Protein AF-A0A0D3KI96-F1 (afdb_monomer_lite)

Radius of gyration: 29.74 Å; chains: 1; bounding box: 90×66×102 Å

Foldseek 3Di:
DDDPPPPDDDPPPPPPPVAFAEEEEEEQEQPPPCDVVNDRLPKADQQDPPNHWHQDPPPRAIDRCPRSHVVLVLLQQCLQQDPPFGGDPSYQKYWYQMLWKIKIARPVLLSVVCVVVVHRDSDCSSPVSQQSCQVVVNHDVSNRIHMDTHDNPPSLVVVLVVVVVVPNPGYYHYFYFQVTQDPVNVVSQQVSQCDPPNRHRDDDDDDDDPDGGNVRNVVSSVLVVCSVVVNNVVVVVLVSLDDPVLVVVLVVLVVVLVQLVCVLVQHHPVRDRDPDDDDRDPRVVVNVVSVVVNVVSVVVSVVSSVVVVVVVVVVPPDPDDDDDDDDDDDDDDDDDDDDDDDDDDDDDDDDDDDDDDDDDD

Organism: Emiliania huxleyi (strain CCMP1516) (NCBI:txid280463)

Structure (mmCIF, N/CA/C/O backbone):
data_AF-A0A0D3KI96-F1
#
_entry.id   AF-A0A0D3KI96-F1
#
loop_
_atom_site.group_PDB
_atom_site.id
_atom_site.type_symbol
_atom_site.label_atom_id
_atom_site.label_alt_id
_atom_site.label_comp_id
_atom_site.label_asym_id
_atom_site.label_entity_id
_atom_site.label_seq_id
_atom_site.pdbx_PDB_ins_code
_atom_site.Cartn_x
_atom_site.Cartn_y
_atom_site.Cartn_z
_atom_site.occupancy
_atom_site.B_iso_or_equiv
_atom_site.auth_seq_id
_atom_site.auth_comp_id
_atom_site.auth_asym_id
_atom_site.auth_atom_id
_atom_site.pdbx_PDB_model_num
ATOM 1 N N . MET A 1 1 ? -41.965 -31.304 -17.902 1.00 49.19 1 MET A N 1
ATOM 2 C CA . MET A 1 1 ? -40.667 -30.811 -18.421 1.00 49.19 1 MET A CA 1
ATOM 3 C C . MET A 1 1 ? -39.622 -30.839 -17.304 1.00 49.19 1 MET A C 1
ATOM 5 O O . MET A 1 1 ? -39.703 -30.034 -16.387 1.00 49.19 1 MET A O 1
ATOM 9 N N . LYS A 1 2 ? -38.685 -31.799 -17.319 1.00 44.97 2 LYS A N 1
ATOM 10 C CA . LYS A 1 2 ? -37.623 -31.924 -16.301 1.00 44.97 2 LYS A CA 1
ATOM 11 C C . LYS A 1 2 ? -36.438 -31.030 -16.692 1.00 44.97 2 LYS A C 1
ATOM 13 O O . LYS A 1 2 ? -35.735 -31.328 -17.655 1.00 44.97 2 LYS A O 1
ATOM 18 N N . ARG A 1 3 ? -36.230 -29.921 -15.974 1.00 51.31 3 ARG A N 1
ATOM 19 C CA . ARG A 1 3 ? -35.055 -29.048 -16.140 1.00 51.31 3 ARG A CA 1
ATOM 20 C C . ARG A 1 3 ? -33.809 -29.813 -15.680 1.00 51.31 3 ARG A C 1
ATOM 22 O O . ARG A 1 3 ? -33.624 -30.053 -14.492 1.00 51.31 3 ARG A O 1
ATOM 29 N N . LYS A 1 4 ? -32.981 -30.222 -16.642 1.00 60.50 4 LYS A N 1
ATOM 30 C CA . LYS A 1 4 ? -31.677 -30.862 -16.431 1.00 60.50 4 LYS A CA 1
ATOM 31 C C . LYS A 1 4 ? -30.790 -29.878 -15.655 1.00 60.50 4 LYS A C 1
ATOM 33 O O . LYS A 1 4 ? -30.384 -28.858 -16.211 1.00 60.50 4 LYS A O 1
ATOM 38 N N . GLN A 1 5 ? -30.539 -30.144 -14.371 1.00 53.78 5 GLN A N 1
ATOM 39 C CA . GLN A 1 5 ? -29.567 -29.389 -13.580 1.00 53.78 5 GLN A CA 1
ATOM 40 C C . GLN A 1 5 ? -28.196 -29.556 -14.246 1.00 53.78 5 GLN A C 1
ATOM 42 O O . GLN A 1 5 ? -27.636 -30.651 -14.280 1.00 53.78 5 GLN A O 1
ATOM 47 N N . ARG A 1 6 ? -27.684 -28.481 -14.856 1.00 54.00 6 ARG A N 1
ATOM 48 C CA . ARG A 1 6 ? -26.301 -28.427 -15.332 1.00 54.00 6 ARG A CA 1
ATOM 49 C C . ARG A 1 6 ? -25.413 -28.484 -14.095 1.00 54.00 6 ARG A C 1
ATOM 51 O O . ARG A 1 6 ? -25.365 -27.515 -13.345 1.00 54.00 6 ARG A O 1
ATOM 58 N N . GLY A 1 7 ? -24.756 -29.622 -13.880 1.00 48.38 7 GLY A N 1
ATOM 59 C CA . GLY A 1 7 ? -23.762 -29.780 -12.827 1.00 48.38 7 GLY A CA 1
ATOM 60 C C . GLY A 1 7 ? -22.678 -28.720 -12.989 1.00 48.38 7 GLY A C 1
ATOM 61 O O . GLY A 1 7 ? -21.905 -28.754 -13.948 1.00 48.38 7 GLY A O 1
ATOM 62 N N . SER A 1 8 ? -22.654 -27.752 -12.074 1.00 47.47 8 SER A N 1
ATOM 63 C CA . SER A 1 8 ? -21.546 -26.820 -11.933 1.00 47.47 8 SER A CA 1
ATOM 64 C C . SER A 1 8 ? -20.310 -27.644 -11.597 1.00 47.47 8 SER A C 1
ATOM 66 O O . SER A 1 8 ? -20.238 -28.239 -10.520 1.00 47.47 8 SER A O 1
ATOM 68 N N . ARG A 1 9 ? -19.353 -27.724 -12.528 1.00 41.12 9 ARG A N 1
ATOM 69 C CA . ARG A 1 9 ? -18.023 -28.251 -12.213 1.00 41.12 9 ARG A CA 1
ATOM 70 C C . ARG A 1 9 ? -17.509 -27.475 -10.994 1.00 41.12 9 ARG A C 1
ATOM 72 O O . ARG A 1 9 ? -17.492 -26.244 -11.071 1.00 41.12 9 ARG A O 1
ATOM 79 N N . PRO A 1 10 ? -17.126 -28.144 -9.893 1.00 42.34 10 PRO A N 1
ATOM 80 C CA . PRO A 1 10 ? -16.511 -27.450 -8.776 1.00 42.34 10 PRO A CA 1
ATOM 81 C C . PRO A 1 10 ? -15.271 -26.715 -9.303 1.00 42.34 10 PRO A C 1
ATOM 83 O O . PRO A 1 10 ? -14.551 -27.275 -10.143 1.00 42.34 10 PRO A O 1
ATOM 86 N N . PRO A 1 11 ? -15.044 -25.454 -8.893 1.00 49.91 11 PRO A N 1
ATOM 87 C CA . PRO A 1 11 ? -13.859 -24.719 -9.303 1.00 49.91 11 PRO A CA 1
ATOM 88 C C . PRO A 1 11 ? -12.637 -25.567 -8.953 1.00 49.91 11 PRO A C 1
ATOM 90 O O . PRO A 1 11 ? -12.517 -26.057 -7.830 1.00 49.91 11 PRO A O 1
ATOM 93 N N . 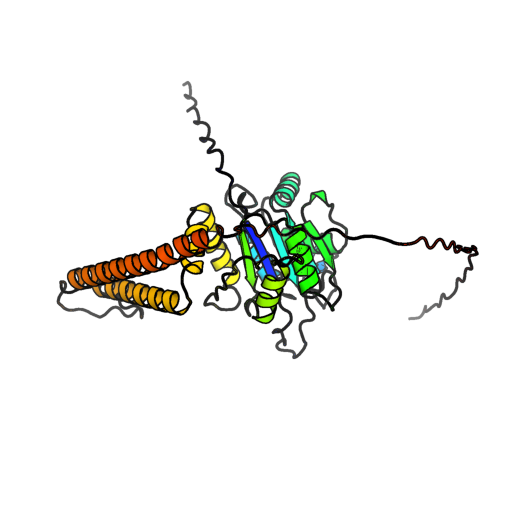ARG A 1 12 ? -11.766 -25.803 -9.941 1.00 42.38 12 ARG A N 1
ATOM 94 C CA . ARG A 1 12 ? -10.496 -26.498 -9.720 1.00 42.38 12 ARG A CA 1
ATOM 95 C C . ARG A 1 12 ? -9.767 -25.755 -8.605 1.00 42.38 12 ARG A C 1
ATOM 97 O O . ARG A 1 12 ? -9.380 -24.604 -8.791 1.00 42.38 12 ARG A O 1
ATOM 104 N N . SER A 1 13 ? -9.615 -26.401 -7.452 1.00 38.88 13 SER A N 1
ATOM 105 C CA . SER A 1 13 ? -8.810 -25.882 -6.358 1.00 38.88 13 SER A CA 1
ATOM 106 C C . SER A 1 13 ? -7.350 -25.949 -6.795 1.00 38.88 13 SER A C 1
ATOM 108 O O . SER A 1 13 ? -6.676 -26.961 -6.591 1.00 38.88 13 SER A O 1
ATOM 110 N N . ASN A 1 14 ? -6.860 -24.894 -7.441 1.00 41.62 14 ASN A N 1
ATOM 111 C CA . ASN A 1 14 ? -5.428 -24.653 -7.497 1.00 41.62 14 ASN A CA 1
ATOM 112 C C . ASN A 1 14 ? -4.993 -24.482 -6.043 1.00 41.62 14 ASN A C 1
ATOM 114 O O . ASN A 1 14 ? -5.255 -23.441 -5.445 1.00 41.62 14 ASN A O 1
ATOM 118 N N . LYS A 1 15 ? -4.407 -25.530 -5.448 1.00 40.19 15 LYS A N 1
ATOM 119 C CA . LYS A 1 15 ? -3.647 -25.375 -4.208 1.00 40.19 15 LYS A CA 1
ATOM 120 C C . LYS A 1 15 ? -2.613 -24.289 -4.512 1.00 40.19 15 LYS A C 1
ATOM 122 O O . LYS A 1 15 ? -1.808 -24.511 -5.418 1.00 40.19 15 LYS A O 1
ATOM 127 N N . PRO A 1 16 ? -2.673 -23.118 -3.860 1.00 45.03 16 PRO A N 1
ATOM 128 C CA . PRO A 1 16 ? -1.686 -22.087 -4.107 1.00 45.03 16 PRO A CA 1
ATOM 129 C C . PRO A 1 16 ? -0.326 -22.679 -3.735 1.00 45.03 16 PRO A C 1
ATOM 131 O O . PRO A 1 16 ? -0.124 -23.101 -2.596 1.00 45.03 16 PRO A O 1
ATOM 134 N N . SER 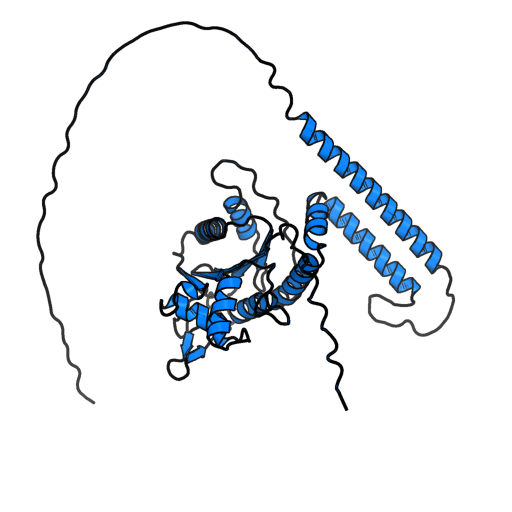A 1 17 ? 0.584 -22.768 -4.710 1.00 53.81 17 SER A N 1
ATOM 135 C CA . SER A 1 17 ? 2.018 -22.854 -4.425 1.00 53.81 17 SER A CA 1
ATOM 136 C C . SER A 1 17 ? 2.312 -21.763 -3.406 1.00 53.81 17 SER A C 1
ATOM 138 O O . SER A 1 17 ? 1.894 -20.642 -3.683 1.00 53.81 17 SER A O 1
ATOM 140 N N . SER A 1 18 ? 2.912 -22.098 -2.256 1.00 59.41 18 SER A N 1
ATOM 141 C CA . SER A 1 18 ? 3.255 -21.196 -1.136 1.00 59.41 18 SER A CA 1
ATOM 142 C C . SER A 1 18 ? 3.255 -19.724 -1.555 1.00 59.41 18 SER A C 1
ATOM 144 O O . SER A 1 18 ? 4.243 -19.223 -2.093 1.00 59.41 18 SER A O 1
ATOM 146 N N . ALA A 1 19 ? 2.088 -19.082 -1.464 1.00 76.38 19 ALA A N 1
ATOM 147 C CA . ALA A 1 19 ? 1.873 -17.830 -2.167 1.00 76.38 19 ALA A CA 1
ATOM 148 C C . ALA A 1 19 ? 2.587 -16.742 -1.379 1.00 76.38 19 ALA A C 1
ATOM 150 O O . ALA A 1 19 ? 2.186 -16.462 -0.255 1.00 76.38 19 ALA A O 1
ATOM 151 N N . THR A 1 20 ? 3.628 -16.158 -1.973 1.00 83.81 20 THR A N 1
ATOM 152 C CA . THR A 1 20 ? 4.308 -14.961 -1.471 1.00 83.81 20 THR A CA 1
ATOM 153 C C . THR A 1 20 ? 3.268 -13.961 -0.971 1.00 83.81 20 THR A C 1
ATOM 155 O O . THR A 1 20 ? 2.433 -13.479 -1.753 1.00 83.81 20 THR A O 1
ATOM 158 N N . LEU A 1 21 ? 3.307 -13.667 0.328 1.00 90.50 21 LEU A N 1
ATOM 159 C CA . LEU A 1 21 ? 2.389 -12.733 0.957 1.00 90.50 21 LEU A CA 1
ATOM 160 C C . LEU A 1 21 ? 2.918 -11.307 0.831 1.00 90.50 21 LEU A C 1
ATOM 162 O O . LEU A 1 21 ? 4.085 -11.004 1.075 1.00 90.50 21 LEU A O 1
ATOM 166 N N . VAL A 1 22 ? 2.022 -10.404 0.451 1.00 91.06 22 VAL A N 1
ATOM 167 C CA . VAL A 1 22 ? 2.323 -8.982 0.340 1.00 91.06 22 VAL A CA 1
ATOM 168 C C . VAL A 1 22 ? 1.918 -8.280 1.626 1.00 91.06 22 VAL A C 1
ATOM 170 O O . VAL A 1 22 ? 0.775 -8.384 2.078 1.00 91.06 22 VAL A O 1
ATOM 173 N N . HIS A 1 23 ? 2.846 -7.510 2.180 1.00 92.06 23 HIS A N 1
ATOM 174 C CA . HIS A 1 23 ? 2.597 -6.565 3.258 1.00 92.06 23 HIS A CA 1
ATOM 175 C C . HIS A 1 23 ? 2.665 -5.157 2.672 1.00 92.06 23 HIS A C 1
ATOM 177 O O . HIS A 1 23 ? 3.648 -4.785 2.032 1.00 92.06 23 HIS A O 1
ATOM 183 N N . VAL A 1 24 ? 1.617 -4.364 2.873 1.00 92.56 24 VAL A N 1
ATOM 184 C CA . VAL A 1 24 ? 1.559 -2.981 2.392 1.00 92.56 24 VAL A CA 1
ATOM 185 C C . VAL A 1 24 ? 1.806 -2.041 3.560 1.00 92.56 24 VAL A C 1
ATOM 187 O O . VAL A 1 24 ? 1.100 -2.078 4.564 1.00 92.56 24 VAL A O 1
ATOM 190 N N . LEU A 1 25 ? 2.797 -1.173 3.416 1.00 91.44 25 LEU A N 1
ATOM 191 C CA . LEU A 1 25 ? 3.122 -0.120 4.363 1.00 91.44 25 LEU A CA 1
ATOM 192 C C . LEU A 1 25 ? 2.821 1.233 3.719 1.00 91.44 25 LEU A C 1
ATOM 194 O O . LEU A 1 25 ? 3.537 1.665 2.823 1.00 91.44 25 LEU A O 1
ATOM 198 N N . TYR A 1 26 ? 1.791 1.922 4.194 1.00 91.12 26 TYR A N 1
ATOM 199 C CA . TYR A 1 26 ? 1.515 3.306 3.840 1.00 91.12 26 TYR A CA 1
ATOM 200 C C . TYR A 1 26 ? 2.222 4.242 4.828 1.00 91.12 26 TYR A C 1
ATOM 202 O O . TYR A 1 26 ? 1.958 4.201 6.032 1.00 91.12 26 TYR A O 1
ATOM 210 N N . LEU A 1 27 ? 3.106 5.102 4.327 1.00 87.44 27 LEU A N 1
ATOM 211 C CA . LEU A 1 27 ? 3.859 6.056 5.136 1.00 87.44 27 LEU A CA 1
ATOM 212 C C . LEU A 1 27 ? 3.312 7.477 4.955 1.00 87.44 27 LEU A C 1
ATOM 214 O O . LEU A 1 27 ? 3.439 8.077 3.887 1.00 87.44 27 LEU A O 1
ATOM 218 N N . GLU A 1 28 ? 2.780 8.038 6.038 1.00 84.44 28 GLU A N 1
ATOM 219 C CA . GLU A 1 28 ? 2.401 9.446 6.118 1.00 84.44 28 GLU A CA 1
ATOM 220 C C . GLU A 1 28 ? 3.549 10.236 6.752 1.00 84.44 28 GLU A C 1
ATOM 222 O O . GLU A 1 28 ? 3.791 10.159 7.957 1.00 84.44 28 GLU A O 1
ATOM 227 N N . THR A 1 29 ? 4.281 11.009 5.953 1.00 75.81 29 THR A N 1
ATOM 228 C CA . THR A 1 29 ? 5.365 11.851 6.469 1.00 75.81 29 THR A CA 1
ATOM 229 C C . THR A 1 29 ? 4.850 13.248 6.790 1.00 75.81 29 THR A C 1
ATOM 231 O O . THR A 1 29 ? 4.398 13.961 5.900 1.00 75.81 29 THR A O 1
ATOM 234 N N . ALA A 1 30 ? 4.973 13.684 8.047 1.00 63.53 30 ALA A N 1
ATOM 235 C CA . ALA A 1 30 ? 4.560 15.033 8.464 1.00 63.53 30 ALA A CA 1
ATOM 236 C C . ALA A 1 30 ? 5.437 16.165 7.896 1.00 63.53 30 ALA A C 1
ATOM 238 O O . ALA A 1 30 ? 5.141 17.339 8.095 1.00 63.53 30 ALA A O 1
ATOM 239 N N . GLU A 1 31 ? 6.543 15.829 7.234 1.00 56.47 31 GLU A N 1
ATOM 240 C CA . GLU A 1 31 ? 7.642 16.764 6.992 1.00 56.47 31 GLU A CA 1
ATOM 241 C C . GLU A 1 31 ? 7.358 17.800 5.897 1.00 56.47 31 GLU A C 1
ATOM 243 O O . GLU A 1 31 ? 7.978 18.859 5.922 1.00 56.47 31 GLU A O 1
ATOM 248 N N . ASP A 1 32 ? 6.362 17.568 5.038 1.00 49.53 32 ASP A N 1
ATOM 249 C CA . ASP A 1 32 ? 6.079 18.450 3.894 1.00 49.53 32 ASP A CA 1
ATOM 250 C C . ASP A 1 32 ? 4.748 19.199 3.969 1.00 49.53 32 ASP A C 1
ATOM 252 O O . ASP A 1 32 ? 4.438 20.016 3.105 1.00 49.53 32 ASP A O 1
ATOM 256 N N . GLN A 1 33 ? 3.956 18.997 5.019 1.00 50.81 33 GLN A N 1
ATOM 257 C CA . GLN A 1 33 ? 2.703 19.730 5.172 1.00 50.81 3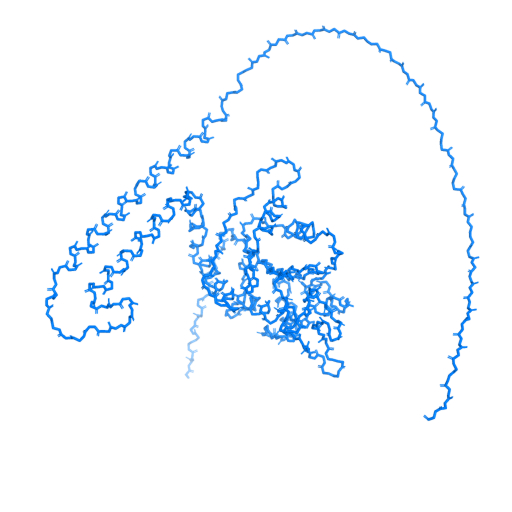3 GLN A CA 1
ATOM 258 C C . GLN A 1 33 ? 2.937 20.994 6.004 1.00 50.81 33 GLN A C 1
ATOM 260 O O . GLN A 1 33 ? 2.464 21.112 7.136 1.00 50.81 33 GLN A O 1
ATOM 265 N N . ARG A 1 34 ? 3.655 21.974 5.435 1.00 49.31 34 ARG A N 1
ATOM 266 C CA . ARG A 1 34 ? 3.271 23.366 5.706 1.00 49.31 34 ARG A CA 1
ATOM 267 C C . ARG A 1 34 ? 1.931 23.523 5.000 1.00 49.31 34 ARG A C 1
ATOM 269 O O . ARG A 1 34 ? 1.897 23.546 3.773 1.00 49.31 34 ARG A O 1
ATOM 276 N N . GLY A 1 35 ? 0.831 23.515 5.749 1.00 48.16 35 GLY A N 1
ATOM 277 C CA . GLY A 1 35 ? -0.466 23.831 5.155 1.00 48.16 35 GLY A CA 1
ATOM 278 C C . GLY A 1 35 ? -0.402 25.190 4.448 1.00 48.16 35 GLY A C 1
ATOM 279 O O . GLY A 1 35 ? 0.483 25.998 4.743 1.00 48.16 35 GLY A O 1
ATOM 280 N N . SER A 1 36 ? -1.363 25.472 3.567 1.00 45.09 36 SER A N 1
ATOM 281 C CA . SER A 1 36 ? -1.609 26.829 3.039 1.00 45.09 36 SER A CA 1
ATOM 282 C C . SER A 1 36 ? -1.631 27.897 4.142 1.00 45.09 36 SER A C 1
ATOM 284 O O . SER A 1 36 ? -1.307 29.053 3.900 1.00 45.09 36 SER A O 1
ATOM 286 N N . ASP A 1 37 ? -1.940 27.472 5.368 1.00 51.12 37 ASP A N 1
ATOM 287 C CA . ASP A 1 37 ? -2.103 28.302 6.556 1.00 51.12 37 ASP A CA 1
ATOM 288 C C . ASP A 1 37 ? -0.799 28.438 7.375 1.00 51.12 37 ASP A C 1
ATOM 290 O O . ASP A 1 37 ? -0.811 28.937 8.498 1.00 51.12 37 ASP A O 1
ATOM 294 N N . GLY A 1 38 ? 0.337 27.927 6.880 1.00 47.72 38 GLY A N 1
ATOM 295 C CA . GLY A 1 38 ? 1.642 27.987 7.557 1.00 47.72 38 GLY A CA 1
ATOM 296 C C . GLY A 1 38 ? 1.788 27.087 8.796 1.00 47.72 38 GLY A C 1
ATOM 297 O O . GLY A 1 38 ? 2.887 26.952 9.337 1.00 47.72 38 GLY A O 1
ATOM 298 N N . LEU A 1 39 ? 0.714 26.424 9.231 1.00 45.09 39 LEU A N 1
ATOM 299 C CA . LEU A 1 39 ? 0.728 25.458 10.327 1.00 45.09 39 LEU A CA 1
ATOM 300 C C . LEU A 1 39 ? 1.362 24.138 9.868 1.00 45.09 39 LEU A C 1
ATOM 302 O O . LEU A 1 39 ? 0.953 23.543 8.869 1.00 45.09 39 LEU A O 1
ATOM 306 N N . ARG A 1 40 ? 2.373 23.674 10.614 1.00 50.78 40 ARG A N 1
ATOM 307 C CA . ARG A 1 40 ? 2.942 22.329 10.453 1.00 50.78 40 ARG A CA 1
ATOM 308 C C . ARG A 1 40 ? 1.846 21.311 10.752 1.00 50.78 40 ARG A C 1
ATOM 310 O O . ARG A 1 40 ? 1.308 21.331 11.856 1.00 50.78 40 ARG A O 1
ATOM 317 N N . SER A 1 41 ? 1.535 20.427 9.808 1.00 48.47 41 SER A N 1
ATOM 318 C CA . SER A 1 41 ? 0.600 19.325 10.045 1.00 48.47 41 SER A CA 1
ATOM 319 C C . SER A 1 41 ? 1.202 18.393 11.100 1.00 48.47 41 SER A C 1
ATOM 321 O O . SER A 1 41 ? 2.259 17.804 10.861 1.00 48.47 41 SER A O 1
ATOM 323 N N . PRO A 1 42 ? 0.608 18.280 12.297 1.00 52.47 42 PRO A N 1
ATOM 324 C CA . PRO A 1 42 ? 1.288 17.689 13.446 1.00 52.47 42 PRO A CA 1
ATOM 325 C C . PRO A 1 42 ? 1.358 16.147 13.422 1.00 52.47 42 PRO A C 1
ATOM 327 O O . PRO A 1 42 ? 1.657 15.535 14.442 1.00 52.47 42 PRO A O 1
ATOM 330 N N . GLY A 1 43 ? 1.164 15.503 12.265 1.00 57.22 43 GLY A N 1
ATOM 331 C CA . GLY A 1 43 ? 0.978 14.056 12.134 1.00 57.22 43 GLY A CA 1
ATOM 332 C C . GLY A 1 43 ? -0.482 13.651 12.353 1.00 57.22 43 GLY A C 1
ATOM 333 O O . GLY A 1 43 ? -1.341 14.495 12.600 1.00 57.22 43 GLY A O 1
ATOM 334 N N . VAL A 1 44 ? -0.788 12.357 12.239 1.00 59.78 44 VAL A N 1
ATOM 335 C CA . VAL A 1 44 ? -2.164 11.865 12.402 1.00 59.78 44 VAL A CA 1
ATOM 336 C C . VAL A 1 44 ? -2.542 11.904 13.886 1.00 59.78 44 VAL A C 1
ATOM 338 O O . VAL A 1 44 ? -2.028 11.124 14.683 1.00 59.78 44 VAL A O 1
ATOM 341 N N . HIS A 1 45 ? -3.443 12.813 14.256 1.00 70.69 45 HIS A N 1
ATOM 342 C CA . HIS A 1 45 ? -4.093 12.831 15.566 1.00 70.69 45 HIS A CA 1
ATOM 343 C C . HIS A 1 45 ? -5.451 12.144 15.473 1.00 70.69 45 HIS A C 1
ATOM 345 O O . HIS A 1 45 ? -6.422 12.732 14.998 1.00 70.69 45 HIS A O 1
ATOM 351 N N . LEU A 1 46 ? -5.521 10.888 15.898 1.00 73.50 46 LEU A N 1
ATOM 352 C CA . LEU A 1 46 ? -6.773 10.140 15.891 1.00 73.50 46 LEU A CA 1
ATOM 353 C C . LEU A 1 46 ? -7.665 10.619 17.044 1.00 73.50 46 LEU A C 1
ATOM 355 O O . LEU A 1 46 ? -7.212 10.700 18.182 1.00 73.50 46 LEU A O 1
ATOM 359 N N . ASN A 1 47 ? -8.932 10.913 16.744 1.00 71.94 47 ASN A N 1
ATOM 360 C CA . ASN A 1 47 ? -9.969 11.328 17.700 1.00 71.94 47 ASN A CA 1
ATOM 361 C C . ASN A 1 47 ? -9.765 12.692 18.387 1.00 71.94 47 ASN A C 1
ATOM 363 O O . ASN A 1 47 ? -10.493 13.023 19.323 1.00 71.94 47 ASN A O 1
ATOM 367 N N . GLU A 1 48 ? -8.855 13.537 17.898 1.00 74.88 48 GLU A N 1
ATOM 368 C CA . GLU A 1 48 ? -8.726 14.921 18.369 1.00 74.88 48 GLU A CA 1
ATOM 369 C C . GLU A 1 48 ? -9.445 15.885 17.415 1.00 74.88 48 GLU A C 1
ATOM 371 O O . GLU A 1 48 ? -8.913 16.270 16.367 1.00 74.88 48 GLU A O 1
ATOM 376 N N . ARG A 1 49 ? -10.664 16.309 17.782 1.00 67.75 49 ARG A N 1
ATOM 377 C CA . ARG A 1 49 ? -11.448 17.264 16.977 1.00 67.75 49 ARG A CA 1
ATOM 378 C C . ARG A 1 49 ? -10.645 18.530 16.665 1.00 67.75 49 ARG A C 1
ATOM 380 O O . ARG A 1 49 ? -10.022 19.118 17.547 1.00 67.75 49 ARG A O 1
ATOM 387 N N . GLY A 1 50 ? -10.680 18.951 15.400 1.00 71.19 50 GLY A N 1
ATOM 388 C CA . GLY A 1 50 ? -9.957 20.125 14.902 1.00 71.19 50 GLY A CA 1
ATOM 389 C C . GLY A 1 50 ? -8.458 19.908 14.657 1.00 71.19 50 GLY A C 1
ATOM 390 O O . GLY A 1 50 ? -7.819 20.768 14.053 1.00 71.19 50 GLY A O 1
ATOM 391 N N . ARG A 1 51 ? -7.890 18.766 15.074 1.00 74.94 51 ARG A N 1
ATOM 392 C CA . ARG A 1 51 ? -6.472 18.410 14.863 1.00 74.94 51 ARG A CA 1
ATOM 393 C C . ARG A 1 51 ? -6.288 17.200 13.957 1.00 74.94 51 ARG A C 1
ATOM 395 O O . ARG A 1 51 ? -5.232 17.062 13.346 1.00 74.94 51 ARG A O 1
ATOM 402 N N . GLY A 1 52 ? -7.314 16.370 13.818 1.00 81.94 52 GLY A N 1
ATOM 403 C CA . GLY A 1 52 ? -7.298 15.220 12.934 1.00 81.94 52 GLY A CA 1
ATOM 404 C C . GLY A 1 52 ? -8.677 14.586 12.769 1.00 81.94 52 GLY A C 1
ATOM 405 O O . GLY A 1 52 ? -9.681 15.164 13.195 1.00 81.94 52 GLY A O 1
ATOM 406 N N . PRO A 1 53 ? -8.727 13.416 12.122 1.00 85.75 53 PRO A N 1
ATOM 407 C CA . PRO A 1 53 ? -9.967 12.708 11.868 1.00 85.75 53 PRO A CA 1
ATOM 408 C C . PRO A 1 53 ? -10.602 12.244 13.177 1.00 85.75 53 PRO A C 1
ATOM 410 O O . PRO A 1 53 ? -9.919 11.802 14.106 1.00 85.75 53 PRO A O 1
ATOM 413 N N . ALA A 1 54 ? -11.925 12.339 13.247 1.00 89.75 54 ALA A N 1
ATOM 414 C CA . ALA A 1 54 ? -12.686 12.008 14.445 1.00 89.75 54 ALA A CA 1
ATOM 415 C C . ALA A 1 54 ? -14.025 11.360 14.095 1.00 89.75 54 ALA A C 1
ATOM 417 O O . ALA A 1 54 ? -14.575 11.561 13.012 1.00 89.75 54 ALA A O 1
ATOM 418 N N . LEU A 1 55 ? -14.575 10.602 15.041 1.00 90.31 55 LEU A N 1
ATOM 419 C CA . LEU A 1 55 ? -15.933 10.087 14.929 1.00 90.31 55 LEU A CA 1
ATOM 420 C C . LEU A 1 55 ? -16.945 11.180 15.302 1.00 90.31 55 LEU A C 1
ATOM 422 O O . LEU A 1 55 ? -16.832 11.861 16.328 1.00 90.31 55 LEU A O 1
ATOM 426 N N . CYS A 1 56 ? -17.968 11.341 14.470 1.00 89.38 56 CYS A N 1
ATOM 427 C CA . CYS A 1 56 ? -19.122 12.168 14.773 1.00 89.38 56 CYS A CA 1
ATOM 428 C C . CYS A 1 56 ? -19.895 11.541 15.936 1.00 89.38 56 CYS A C 1
ATOM 430 O O . CYS A 1 56 ? -20.348 10.404 15.845 1.00 89.38 56 CYS A O 1
ATOM 432 N N . ALA A 1 57 ? -20.102 12.302 17.012 1.00 87.44 57 ALA A N 1
ATOM 433 C CA . ALA A 1 57 ? -20.810 11.805 18.193 1.00 87.44 57 ALA A CA 1
ATOM 434 C C . ALA A 1 57 ? -22.299 11.510 17.927 1.00 87.44 57 ALA A C 1
ATOM 436 O O . ALA A 1 57 ? -22.890 10.706 18.636 1.00 87.44 57 ALA A O 1
ATOM 437 N N . ALA A 1 58 ? -22.902 12.153 16.921 1.00 91.44 58 ALA A N 1
ATOM 438 C CA . ALA A 1 58 ? -24.321 11.991 16.609 1.00 91.44 58 ALA A CA 1
ATOM 439 C C . ALA A 1 58 ? -24.592 10.785 15.698 1.00 91.44 58 ALA A C 1
ATOM 441 O O . ALA A 1 58 ? -25.479 9.988 15.980 1.00 91.44 58 ALA A O 1
ATOM 442 N N . CYS A 1 59 ? -23.838 10.648 14.602 1.00 91.19 59 CYS A N 1
ATOM 443 C CA . CYS A 1 59 ? -24.094 9.616 13.590 1.00 91.19 59 CYS A CA 1
ATOM 444 C C . CYS A 1 59 ? -23.031 8.510 13.531 1.00 91.19 59 CYS A C 1
ATOM 446 O O . CYS A 1 59 ? -23.189 7.559 12.770 1.00 91.19 59 CYS A O 1
ATOM 448 N N . GLY A 1 60 ? -21.926 8.633 14.274 1.00 88.06 60 GLY A N 1
ATOM 449 C CA . GLY A 1 60 ? -20.801 7.692 14.221 1.00 88.06 60 GLY A CA 1
ATOM 450 C C . GLY A 1 60 ? -19.997 7.723 12.914 1.00 88.06 60 GLY A C 1
ATOM 451 O O . GLY A 1 60 ? -19.114 6.885 12.735 1.00 88.06 60 GLY A O 1
ATOM 452 N N . GLY A 1 61 ? -20.303 8.653 12.001 1.00 91.38 61 GLY A N 1
ATOM 453 C CA . GLY A 1 61 ? -19.563 8.870 10.757 1.00 91.38 61 GLY A CA 1
ATOM 454 C C . GLY A 1 61 ? -18.175 9.466 10.994 1.00 91.38 61 GLY A C 1
ATOM 455 O O . GLY A 1 61 ? -17.883 9.962 12.078 1.00 91.38 61 GLY A O 1
ATOM 456 N N . VAL A 1 62 ? -17.319 9.426 9.977 1.00 91.62 62 VAL A N 1
ATOM 457 C CA . VAL A 1 62 ? -15.973 10.011 10.039 1.00 91.62 62 VAL A CA 1
ATOM 458 C C . VAL A 1 62 ? -16.059 11.483 9.636 1.00 91.62 62 VAL A C 1
ATOM 460 O O . VAL A 1 62 ? -16.678 11.823 8.632 1.00 91.62 62 VAL A O 1
ATOM 463 N N . ALA A 1 63 ? -15.470 12.356 10.445 1.00 89.12 63 ALA A N 1
ATOM 464 C CA . ALA A 1 63 ? -15.297 13.774 10.162 1.00 89.12 63 ALA A CA 1
ATOM 465 C C . ALA A 1 63 ? -13.808 14.079 9.948 1.00 89.12 63 ALA A C 1
ATOM 467 O O . ALA A 1 63 ? -12.951 13.438 10.561 1.00 89.12 63 ALA A O 1
ATOM 468 N N . ASP A 1 64 ? -13.510 15.069 9.101 1.00 85.25 64 ASP A N 1
ATOM 469 C CA . ASP A 1 64 ? -12.153 15.570 8.837 1.00 85.25 64 ASP A CA 1
ATOM 470 C C . ASP A 1 64 ? -11.143 14.510 8.343 1.00 85.25 64 ASP A C 1
ATOM 472 O O . ASP A 1 64 ? -9.947 14.607 8.616 1.00 85.25 64 ASP A O 1
ATOM 476 N N . ALA A 1 65 ? -11.593 13.516 7.566 1.00 80.50 65 ALA A N 1
ATOM 477 C CA . ALA A 1 65 ? -10.746 12.438 7.030 1.00 80.50 65 ALA A CA 1
ATOM 478 C C . ALA A 1 65 ? -9.565 12.905 6.160 1.00 80.50 65 ALA A C 1
ATOM 480 O O . ALA A 1 65 ? -8.560 12.204 6.039 1.00 80.50 65 ALA A O 1
ATOM 481 N N . TRP A 1 66 ? -9.661 14.098 5.572 1.00 71.62 66 TRP A N 1
ATOM 482 C CA . TRP A 1 66 ? -8.586 14.698 4.780 1.00 71.62 66 TRP A CA 1
ATOM 483 C C . TRP A 1 66 ? -7.377 15.115 5.640 1.00 71.62 66 TRP A C 1
ATOM 485 O O . TRP A 1 66 ? -6.254 15.206 5.134 1.00 71.62 66 TRP A O 1
ATOM 495 N N . ARG A 1 67 ? -7.565 15.360 6.948 1.00 66.69 67 ARG A N 1
ATOM 496 C CA . ARG A 1 67 ? -6.470 15.728 7.857 1.00 66.69 67 ARG A CA 1
ATOM 497 C C . ARG A 1 67 ? -5.589 14.513 8.129 1.00 66.69 67 ARG A C 1
ATOM 499 O O . ARG A 1 67 ? -6.074 13.440 8.476 1.00 66.69 67 ARG A O 1
ATOM 506 N N . GLY A 1 68 ? -4.278 14.682 7.953 1.00 63.91 68 GLY A N 1
ATOM 507 C CA . GLY A 1 68 ? -3.333 13.560 7.986 1.00 63.91 68 GLY A CA 1
ATOM 508 C C . GLY A 1 68 ? -3.504 12.579 6.819 1.00 63.91 68 GLY A C 1
ATOM 509 O O . GLY A 1 68 ? -3.031 11.451 6.914 1.00 63.91 68 GLY A O 1
ATOM 510 N N . ARG A 1 69 ? -4.206 13.002 5.753 1.00 76.50 69 ARG A N 1
ATOM 511 C CA . ARG A 1 69 ? -4.382 12.272 4.490 1.00 76.50 69 ARG A CA 1
ATOM 512 C C . ARG A 1 69 ? -4.915 10.847 4.661 1.00 76.50 69 ARG A C 1
ATOM 514 O O . ARG A 1 69 ? -4.513 9.928 3.941 1.00 76.50 69 ARG A O 1
ATOM 521 N N . LEU A 1 70 ? -5.828 10.641 5.615 1.00 84.88 70 LEU A N 1
ATOM 522 C CA . LEU A 1 70 ? -6.437 9.323 5.801 1.00 84.88 70 LEU A CA 1
ATOM 523 C C . LEU A 1 70 ? -7.365 8.937 4.642 1.00 84.88 70 LEU A C 1
ATOM 525 O O . LEU A 1 70 ? -7.600 7.751 4.434 1.00 84.88 70 LEU A O 1
ATOM 529 N N . ASP A 1 71 ? -7.818 9.904 3.846 1.00 86.50 71 ASP A N 1
ATOM 530 C CA . ASP A 1 71 ? -8.469 9.690 2.550 1.00 86.50 71 ASP A CA 1
ATOM 531 C C . ASP A 1 71 ? -7.558 8.941 1.556 1.00 86.50 71 ASP A C 1
ATOM 533 O O . ASP A 1 71 ? -7.970 7.962 0.922 1.00 86.50 71 ASP A O 1
ATOM 537 N N . ASN A 1 72 ? -6.285 9.337 1.467 1.00 86.50 72 ASN A N 1
ATOM 538 C CA . ASN A 1 72 ? -5.291 8.642 0.650 1.00 86.50 72 ASN A CA 1
ATOM 539 C C . ASN A 1 72 ? -5.007 7.241 1.204 1.00 86.50 72 ASN A C 1
ATOM 541 O O . ASN A 1 72 ? -4.959 6.280 0.435 1.00 86.50 72 ASN A O 1
ATOM 545 N N . MET A 1 73 ? -4.858 7.115 2.528 1.00 90.44 73 MET A N 1
ATOM 546 C CA . MET A 1 73 ? -4.667 5.819 3.188 1.00 90.44 73 MET A CA 1
ATOM 547 C C . MET A 1 73 ? -5.839 4.873 2.908 1.00 90.44 73 MET A C 1
ATOM 549 O O . MET A 1 73 ? -5.625 3.735 2.491 1.00 90.44 73 MET A O 1
ATOM 553 N N . GLN A 1 74 ? -7.077 5.352 3.059 1.00 93.19 74 GLN A N 1
ATOM 554 C CA . GLN A 1 74 ? -8.281 4.589 2.743 1.00 93.19 74 GLN A CA 1
ATOM 555 C C . GLN A 1 74 ? -8.271 4.151 1.278 1.00 93.19 74 GLN A C 1
ATOM 557 O O . GLN A 1 74 ? -8.574 2.997 0.974 1.00 93.19 74 GLN A O 1
ATOM 562 N N . THR A 1 75 ? -7.927 5.060 0.366 1.00 92.06 75 THR A N 1
ATOM 563 C CA . THR A 1 75 ? -7.862 4.750 -1.063 1.00 92.06 75 THR A CA 1
ATOM 564 C C . THR A 1 75 ? -6.817 3.667 -1.338 1.00 92.06 75 THR A C 1
ATOM 566 O O . THR A 1 75 ? -7.120 2.715 -2.051 1.00 92.06 75 THR A O 1
ATOM 569 N N . ALA A 1 76 ? -5.635 3.740 -0.718 1.00 92.50 76 ALA A N 1
ATOM 570 C CA . ALA A 1 76 ? -4.599 2.714 -0.825 1.00 92.50 76 ALA A CA 1
ATOM 571 C C . ALA A 1 76 ? -5.057 1.357 -0.257 1.00 92.50 76 ALA A C 1
ATOM 573 O O . ALA A 1 76 ? -4.920 0.332 -0.925 1.00 92.50 76 ALA A O 1
ATOM 574 N N . LEU A 1 77 ? -5.684 1.334 0.924 1.00 94.94 77 LEU A N 1
ATOM 575 C CA . LEU A 1 77 ? -6.234 0.106 1.506 1.00 94.94 77 LEU A CA 1
ATOM 576 C C . LEU A 1 77 ? -7.315 -0.506 0.605 1.00 94.94 77 LEU A C 1
ATOM 578 O O . LEU A 1 77 ? -7.357 -1.721 0.428 1.00 94.94 77 LEU A O 1
ATOM 582 N N . ARG A 1 78 ? -8.143 0.318 -0.049 1.00 94.62 78 ARG A N 1
ATOM 583 C CA . ARG A 1 78 ? -9.132 -0.160 -1.029 1.00 94.62 78 ARG A CA 1
ATOM 584 C C . ARG A 1 78 ? -8.505 -0.811 -2.261 1.00 94.62 78 ARG A C 1
ATOM 586 O O . ARG A 1 78 ? -9.162 -1.640 -2.879 1.00 94.62 78 ARG A O 1
ATOM 593 N N . MET A 1 79 ? -7.260 -0.496 -2.622 1.00 94.94 79 MET A N 1
ATOM 594 C CA . MET A 1 79 ? -6.567 -1.207 -3.711 1.00 94.94 79 MET A CA 1
ATOM 595 C C . MET A 1 79 ? -6.215 -2.649 -3.322 1.00 94.94 79 MET A C 1
ATOM 597 O O . MET A 1 79 ? -6.066 -3.511 -4.191 1.00 94.94 79 MET A O 1
ATOM 601 N N . CYS A 1 80 ? -6.166 -2.929 -2.016 1.00 95.56 80 CYS A N 1
ATOM 602 C CA . CYS A 1 80 ? -6.032 -4.274 -1.469 1.00 95.56 80 CYS A CA 1
ATOM 603 C C . CYS A 1 80 ? -7.361 -5.053 -1.483 1.00 95.56 80 CYS A C 1
ATOM 605 O O . CYS A 1 80 ? -7.368 -6.225 -1.115 1.00 95.56 80 CYS A O 1
ATOM 607 N N . CYS A 1 81 ? -8.482 -4.447 -1.897 1.00 94.88 81 CYS A N 1
ATOM 608 C CA . CYS A 1 81 ? -9.741 -5.157 -2.129 1.00 94.88 81 CYS A CA 1
ATOM 609 C C . CYS A 1 81 ? -9.690 -5.986 -3.421 1.00 94.88 81 CYS A C 1
ATOM 611 O O . CYS A 1 81 ? -8.977 -5.642 -4.365 1.00 94.88 81 CYS A O 1
ATOM 613 N N . SER A 1 82 ? -10.470 -7.064 -3.469 1.00 92.12 82 SER A N 1
ATOM 614 C CA . SER A 1 82 ? -10.663 -7.898 -4.660 1.00 92.12 82 SER A CA 1
ATOM 615 C C . SER A 1 82 ? -12.139 -7.914 -5.068 1.00 92.12 82 SER A C 1
ATOM 617 O O . SER A 1 82 ? -13.010 -7.455 -4.333 1.00 92.12 82 SER A O 1
ATOM 619 N N . GLU A 1 83 ? -12.445 -8.392 -6.271 1.00 86.00 83 GLU A N 1
ATOM 620 C CA . GLU A 1 83 ? -13.831 -8.661 -6.651 1.00 86.00 83 GLU A CA 1
ATOM 621 C C . GLU A 1 83 ? -14.274 -10.003 -6.049 1.00 86.00 83 GLU A C 1
ATOM 623 O O . GLU A 1 83 ? -13.541 -10.988 -6.096 1.00 86.00 83 GLU A O 1
ATOM 628 N N . GLY A 1 84 ? -15.468 -10.056 -5.454 1.00 82.25 84 GLY A N 1
ATOM 629 C CA . GLY A 1 84 ? -16.024 -11.282 -4.864 1.00 82.25 84 GLY A CA 1
ATOM 630 C C . GLY A 1 84 ? -15.529 -11.625 -3.451 1.00 82.25 84 GLY A C 1
ATOM 631 O O . GLY A 1 84 ? -16.221 -12.355 -2.743 1.00 82.25 84 GLY A O 1
ATOM 632 N N . ALA A 1 85 ? -14.416 -11.049 -2.997 1.00 83.81 85 ALA A N 1
ATOM 633 C CA . ALA A 1 85 ? -13.982 -11.061 -1.600 1.00 83.81 85 ALA A CA 1
ATOM 634 C C . ALA A 1 85 ? -13.697 -9.631 -1.121 1.00 83.81 85 ALA A C 1
ATOM 636 O O . ALA A 1 85 ? -13.513 -8.723 -1.922 1.00 83.81 85 ALA A O 1
ATOM 637 N N . LEU A 1 86 ? -13.698 -9.390 0.193 1.00 92.81 86 LEU A N 1
ATOM 638 C CA . LEU A 1 86 ? -13.494 -8.026 0.687 1.00 92.81 86 LEU A CA 1
ATOM 639 C C . LEU A 1 86 ? -12.046 -7.552 0.497 1.00 92.81 86 LEU A C 1
ATOM 641 O O . LEU A 1 86 ? -11.819 -6.393 0.159 1.00 92.81 86 LEU A O 1
ATOM 645 N N . PHE A 1 87 ? -11.085 -8.462 0.668 1.00 96.06 87 PHE A N 1
ATOM 646 C CA . PHE A 1 87 ? -9.654 -8.218 0.505 1.00 96.06 87 PHE A CA 1
ATOM 647 C C . PHE A 1 87 ? -9.006 -9.299 -0.367 1.00 96.06 87 PHE A C 1
ATOM 649 O O . PHE A 1 87 ? -9.522 -10.412 -0.491 1.00 96.06 87 PHE A O 1
ATOM 656 N N . ARG A 1 88 ? -7.895 -8.959 -1.024 1.00 94.12 88 ARG A N 1
ATOM 657 C CA . ARG A 1 88 ? -7.077 -9.887 -1.814 1.00 94.12 88 ARG A CA 1
ATOM 658 C C . ARG A 1 88 ? -6.402 -10.889 -0.870 1.00 94.12 88 ARG A C 1
ATOM 660 O O . ARG A 1 88 ? -5.727 -10.453 0.059 1.00 94.12 88 ARG A O 1
ATOM 667 N N . PRO A 1 89 ? -6.508 -12.207 -1.110 1.00 92.50 89 PRO A N 1
ATOM 668 C CA . PRO A 1 89 ? -5.906 -13.212 -0.231 1.00 92.50 89 PRO A CA 1
ATOM 669 C C . PRO A 1 89 ? -4.371 -13.187 -0.249 1.00 92.50 89 PRO A C 1
ATOM 671 O O . PRO A 1 89 ? -3.744 -13.663 0.688 1.00 92.50 89 PRO A O 1
ATOM 674 N N . SER A 1 90 ? -3.761 -12.620 -1.295 1.00 91.94 90 SER A N 1
ATOM 675 C CA . SER A 1 90 ? -2.309 -12.445 -1.399 1.00 91.94 90 SER A CA 1
ATOM 676 C C . SER A 1 90 ? -1.774 -11.259 -0.594 1.00 91.94 90 SER A C 1
ATOM 678 O O . SER A 1 90 ? -0.562 -11.080 -0.533 1.00 91.94 90 SER A O 1
ATOM 680 N N . VAL A 1 91 ? -2.644 -10.419 -0.023 1.00 93.94 91 VAL A N 1
ATOM 681 C CA . VAL A 1 91 ? -2.240 -9.282 0.808 1.00 93.94 91 VAL A CA 1
ATOM 682 C C . VAL A 1 91 ? -2.552 -9.624 2.256 1.00 93.94 91 VAL A C 1
ATOM 684 O O . VAL A 1 91 ? -3.709 -9.616 2.671 1.00 93.94 91 VAL A O 1
ATOM 687 N N . ALA A 1 92 ? -1.515 -9.937 3.027 1.00 93.06 92 ALA A N 1
ATOM 688 C CA . ALA A 1 92 ? -1.678 -10.345 4.416 1.00 93.06 92 ALA A CA 1
ATOM 689 C C . ALA A 1 92 ? -2.068 -9.154 5.295 1.00 93.06 92 ALA A C 1
ATOM 691 O O . ALA A 1 92 ? -2.999 -9.226 6.103 1.00 93.06 92 ALA A O 1
ATOM 692 N N . GLN A 1 93 ? -1.346 -8.046 5.133 1.00 93.56 93 GLN A N 1
ATOM 693 C CA . GLN A 1 93 ? -1.429 -6.913 6.041 1.00 93.56 93 GLN A CA 1
ATOM 694 C C . GLN A 1 93 ? -1.349 -5.579 5.311 1.00 93.56 93 GLN A C 1
ATOM 696 O O . GLN A 1 93 ? -0.632 -5.424 4.321 1.00 93.56 93 GLN A O 1
ATOM 701 N N . PHE A 1 94 ? -2.040 -4.597 5.877 1.00 94.56 94 PHE A N 1
ATOM 702 C CA . PHE A 1 94 ? -1.893 -3.189 5.543 1.00 94.56 94 PHE A CA 1
ATOM 703 C C . PHE A 1 94 ? -1.563 -2.415 6.819 1.00 94.56 94 PHE A C 1
ATOM 705 O O . PHE A 1 94 ? -2.268 -2.538 7.820 1.00 94.56 94 PHE A O 1
ATOM 712 N N . ALA A 1 95 ? -0.516 -1.599 6.802 1.00 92.56 95 ALA A N 1
ATOM 713 C CA . ALA A 1 95 ? -0.136 -0.759 7.927 1.00 92.56 95 ALA A CA 1
ATOM 714 C C . ALA A 1 95 ? -0.015 0.699 7.490 1.00 92.56 95 ALA A C 1
ATOM 716 O O . ALA A 1 95 ? 0.706 1.008 6.549 1.00 92.56 95 ALA A O 1
ATOM 717 N N . LEU A 1 96 ? -0.678 1.601 8.208 1.00 91.50 96 LEU A N 1
ATOM 718 C CA . LEU A 1 96 ? -0.400 3.030 8.172 1.00 91.50 96 LEU A CA 1
ATOM 719 C C . LEU A 1 96 ? 0.632 3.344 9.249 1.00 91.50 96 LEU A C 1
ATOM 721 O O . LEU A 1 96 ? 0.413 3.044 10.424 1.00 91.50 96 LEU A O 1
ATOM 725 N N . VAL A 1 97 ? 1.709 4.017 8.863 1.00 87.50 97 VAL A N 1
ATOM 726 C CA . VAL A 1 97 ? 2.684 4.581 9.793 1.00 87.50 97 VAL A CA 1
ATOM 727 C C . VAL A 1 97 ? 2.715 6.089 9.616 1.00 87.50 97 VAL A C 1
ATOM 729 O O . VAL A 1 97 ? 2.952 6.605 8.527 1.00 87.50 97 VAL A O 1
ATOM 732 N N . SER A 1 98 ? 2.473 6.792 10.715 1.00 84.69 98 SER A N 1
ATOM 733 C CA . SER A 1 98 ? 2.612 8.241 10.832 1.00 84.69 98 SER A CA 1
ATOM 734 C C . SER A 1 98 ? 3.596 8.566 11.961 1.00 84.69 98 SER A C 1
ATOM 736 O O . SER A 1 98 ? 3.956 7.676 12.729 1.00 84.69 98 SER A O 1
ATOM 738 N N . PRO A 1 99 ? 4.004 9.830 12.158 1.00 78.81 99 PRO A N 1
ATOM 739 C CA . PRO A 1 99 ? 4.911 10.181 13.250 1.00 78.81 99 PRO A CA 1
ATOM 740 C C . PRO A 1 99 ? 4.332 9.987 14.655 1.00 78.81 99 PRO A C 1
ATOM 742 O O . PRO A 1 99 ? 5.093 10.013 15.616 1.00 78.81 99 PRO A O 1
ATOM 745 N N . ARG A 1 100 ? 3.007 9.841 14.783 1.00 80.88 100 ARG A N 1
ATOM 746 C CA . ARG A 1 100 ? 2.303 9.767 16.075 1.00 80.88 100 ARG A CA 1
ATOM 747 C C . ARG A 1 100 ? 1.596 8.446 16.327 1.00 80.88 100 ARG A C 1
ATOM 749 O O . ARG A 1 100 ? 1.152 8.207 17.443 1.00 80.88 100 ARG A O 1
ATOM 756 N N . ALA A 1 101 ? 1.416 7.630 15.300 1.00 86.56 101 ALA A N 1
ATOM 757 C CA . ALA A 1 101 ? 0.594 6.439 15.401 1.00 86.56 101 ALA A CA 1
ATOM 758 C C . ALA A 1 101 ? 0.940 5.434 14.310 1.00 86.56 101 ALA A C 1
ATOM 760 O O . ALA A 1 101 ? 1.262 5.812 13.177 1.00 86.56 101 ALA A O 1
ATOM 761 N N . VAL A 1 102 ? 0.778 4.161 14.659 1.00 89.12 102 VAL A N 1
ATOM 762 C CA . VAL A 1 102 ? 0.692 3.045 13.723 1.00 89.12 102 VAL A CA 1
ATOM 763 C C . VAL A 1 102 ? -0.710 2.470 13.792 1.00 89.12 102 VAL A C 1
ATOM 765 O O . VAL A 1 102 ? -1.223 2.211 14.880 1.00 89.12 102 VAL A O 1
ATOM 768 N N . ILE A 1 103 ? -1.311 2.243 12.630 1.00 92.44 103 ILE A N 1
ATOM 769 C CA . ILE A 1 103 ? -2.577 1.525 12.495 1.00 92.44 103 ILE A CA 1
ATOM 770 C C . ILE A 1 103 ? -2.302 0.310 11.622 1.00 92.44 103 ILE A C 1
ATOM 772 O O . ILE A 1 103 ? -1.772 0.462 10.523 1.00 92.44 103 ILE A O 1
ATOM 776 N N . ARG A 1 104 ? -2.638 -0.889 12.095 1.00 94.25 104 ARG A N 1
ATOM 777 C CA . ARG A 1 104 ? -2.427 -2.134 11.345 1.00 94.25 104 ARG A CA 1
ATOM 778 C C . ARG A 1 104 ? -3.752 -2.825 11.094 1.00 94.25 104 ARG A C 1
ATOM 780 O O . ARG A 1 104 ? -4.586 -2.882 11.991 1.00 94.25 104 ARG A O 1
ATOM 787 N N . TYR A 1 105 ? -3.885 -3.385 9.901 1.00 96.25 105 TYR A N 1
ATOM 788 C CA . TYR A 1 105 ? -4.998 -4.206 9.461 1.00 96.25 105 TYR A CA 1
ATOM 789 C C . TYR A 1 105 ? -4.455 -5.577 9.053 1.00 96.25 105 TYR A C 1
ATOM 791 O O . TYR A 1 105 ? -3.712 -5.685 8.077 1.00 96.25 105 TYR A O 1
ATOM 799 N N . SER A 1 106 ? -4.843 -6.618 9.782 1.00 95.25 106 SER A N 1
ATOM 800 C CA . SER A 1 106 ? -4.805 -8.002 9.314 1.00 95.25 106 SER A CA 1
ATOM 801 C C . SER A 1 106 ? -5.982 -8.183 8.361 1.00 95.25 106 SER A C 1
ATOM 803 O O . SER A 1 106 ? -7.135 -8.217 8.790 1.00 95.25 106 SER A O 1
ATOM 805 N N . LEU A 1 107 ? -5.726 -8.195 7.049 1.00 95.94 107 LEU A N 1
ATOM 806 C CA . LEU A 1 107 ? -6.807 -8.071 6.063 1.00 95.94 107 LEU A CA 1
ATOM 807 C C . LEU A 1 107 ? -7.729 -9.293 6.054 1.00 95.94 107 LEU A C 1
ATOM 809 O O . LEU A 1 107 ? -8.933 -9.145 5.852 1.00 95.94 107 LEU A O 1
ATOM 813 N N . ALA A 1 108 ? -7.194 -10.484 6.326 1.00 94.94 108 ALA A N 1
ATOM 814 C CA . ALA A 1 108 ? -7.999 -11.694 6.457 1.00 94.94 108 ALA A CA 1
ATOM 815 C C . ALA A 1 108 ? -8.960 -11.609 7.657 1.00 94.94 108 ALA A C 1
ATOM 817 O O . ALA A 1 108 ? -10.165 -11.812 7.496 1.00 94.94 108 ALA A O 1
ATOM 818 N N . GLU A 1 109 ? -8.450 -11.242 8.835 1.00 96.56 109 GLU A N 1
ATOM 819 C CA . GLU A 1 109 ? -9.250 -11.105 10.061 1.00 96.56 109 GLU A CA 1
ATOM 820 C C . GLU A 1 109 ? -10.268 -9.969 9.941 1.00 96.56 109 GLU A C 1
ATOM 822 O O . GLU A 1 109 ? -11.451 -10.156 10.225 1.00 96.56 109 GLU A O 1
ATOM 827 N N . PHE A 1 110 ? -9.841 -8.812 9.432 1.00 97.62 110 PHE A N 1
ATOM 828 C CA . PHE A 1 110 ? -10.724 -7.669 9.228 1.00 97.62 110 PHE A CA 1
ATOM 829 C C . PHE A 1 110 ? -11.814 -7.965 8.197 1.00 97.62 110 PHE A C 1
ATOM 831 O O . PHE A 1 110 ? -12.974 -7.600 8.393 1.00 97.62 110 PHE A O 1
ATOM 838 N N . GLY A 1 111 ? -11.476 -8.685 7.125 1.00 96.88 111 GLY A N 1
ATOM 839 C CA . GLY A 1 111 ? -12.440 -9.181 6.147 1.00 96.88 111 GLY A CA 1
ATOM 840 C C . GLY A 1 111 ? -13.476 -10.127 6.753 1.00 96.88 111 GLY A C 1
ATOM 841 O O . GLY A 1 111 ? -14.672 -9.974 6.483 1.00 96.88 111 GLY A O 1
ATOM 842 N N . GLY A 1 112 ? -13.034 -11.066 7.595 1.00 95.88 112 GLY A N 1
ATOM 843 C CA . GLY A 1 112 ? -13.909 -11.979 8.335 1.00 95.88 112 GLY A CA 1
ATOM 844 C C . GLY A 1 112 ? -14.865 -11.229 9.260 1.00 95.88 112 GLY A C 1
ATOM 845 O O . GLY A 1 112 ? -16.083 -11.354 9.130 1.00 95.88 112 GLY A O 1
ATOM 846 N N . TRP A 1 113 ? -14.323 -10.344 10.095 1.00 97.19 113 TRP A N 1
ATOM 847 C CA . TRP A 1 113 ? -15.092 -9.529 11.035 1.00 97.19 113 TRP A CA 1
ATOM 848 C C . TRP A 1 113 ? -16.122 -8.614 10.352 1.00 97.19 113 TRP A C 1
ATOM 850 O O . TRP A 1 113 ? -17.245 -8.451 10.836 1.00 97.19 113 TRP A O 1
ATOM 860 N N . LEU A 1 114 ? -15.779 -8.020 9.201 1.00 96.44 114 LEU A N 1
ATOM 861 C CA . LEU A 1 114 ? -16.728 -7.225 8.414 1.00 96.44 114 LEU A CA 1
ATOM 862 C C . LEU A 1 114 ? -17.835 -8.092 7.807 1.00 96.44 114 LEU A C 1
ATOM 864 O O . LEU A 1 114 ? -18.998 -7.678 7.791 1.00 96.44 114 LEU A O 1
ATOM 868 N N . SER A 1 115 ? -17.490 -9.298 7.357 1.00 95.25 115 SER A N 1
ATOM 869 C CA . SER A 1 115 ? -18.445 -10.247 6.778 1.00 95.25 115 SER A CA 1
ATOM 870 C C . SER A 1 115 ? -19.472 -10.726 7.804 1.00 95.25 115 SER A C 1
ATOM 872 O O . SER A 1 115 ? -20.665 -10.730 7.501 1.00 95.25 115 SER A O 1
ATOM 874 N N . GLU A 1 116 ? -19.043 -11.031 9.033 1.00 96.06 116 GLU A N 1
ATOM 875 C CA . GLU A 1 116 ? -19.929 -11.379 10.160 1.00 96.06 116 GLU A CA 1
ATOM 876 C C . GLU A 1 116 ? -20.950 -10.275 10.470 1.00 96.06 116 GLU A C 1
ATOM 878 O O . GLU A 1 116 ? -22.065 -10.542 10.913 1.00 96.06 116 GLU A O 1
ATOM 883 N N . ARG A 1 117 ? -20.596 -9.020 10.179 1.00 95.31 117 ARG A N 1
ATOM 884 C CA . ARG A 1 117 ? -21.444 -7.836 10.377 1.00 95.31 117 ARG A CA 1
ATOM 885 C C . ARG A 1 117 ? -22.233 -7.438 9.130 1.00 95.31 117 ARG A C 1
ATOM 887 O O . ARG A 1 117 ? -22.768 -6.332 9.069 1.00 95.31 117 ARG A O 1
ATOM 894 N N . GLY A 1 118 ? -22.264 -8.290 8.105 1.00 95.25 118 GLY A N 1
ATOM 895 C CA . GLY A 1 118 ? -22.973 -8.026 6.851 1.00 95.25 118 GLY A CA 1
ATOM 896 C C . GLY A 1 118 ? -22.380 -6.881 6.019 1.00 95.25 118 GLY A C 1
ATOM 897 O O . GLY A 1 118 ? -23.035 -6.377 5.106 1.00 95.25 118 GLY A O 1
ATOM 898 N N . THR A 1 119 ? -21.146 -6.457 6.305 1.00 95.00 119 THR A N 1
ATOM 899 C CA . THR A 1 119 ? -20.490 -5.350 5.605 1.00 95.00 119 THR A CA 1
ATOM 900 C C . THR A 1 119 ? -19.623 -5.878 4.470 1.00 95.00 119 THR A C 1
ATOM 902 O O . THR A 1 119 ? -18.627 -6.557 4.686 1.00 95.00 119 THR A O 1
ATOM 905 N N . LYS A 1 120 ? -19.984 -5.521 3.234 1.00 92.06 120 LYS A N 1
ATOM 906 C CA . LYS A 1 120 ? -19.282 -5.963 2.012 1.00 92.06 120 LYS A CA 1
ATOM 907 C C . LYS A 1 120 ? -18.477 -4.860 1.321 1.00 92.06 120 LYS A C 1
ATOM 909 O O . LYS A 1 120 ? -18.035 -5.039 0.192 1.00 92.06 120 LYS A O 1
ATOM 914 N N . ARG A 1 121 ? -18.354 -3.682 1.938 1.00 92.38 121 ARG A N 1
ATOM 915 C CA . ARG A 1 121 ? -17.706 -2.513 1.327 1.00 92.38 121 ARG A CA 1
ATOM 916 C C . ARG A 1 121 ? -16.753 -1.854 2.313 1.00 92.38 121 ARG A C 1
ATOM 918 O O . ARG A 1 121 ? -17.161 -1.483 3.408 1.00 92.38 121 ARG A O 1
ATOM 925 N N . ALA A 1 122 ? -15.516 -1.638 1.879 1.00 94.12 122 ALA A N 1
ATOM 926 C CA . ALA A 1 122 ? -14.516 -0.847 2.590 1.00 94.12 122 ALA A CA 1
ATOM 927 C C . ALA A 1 122 ? -14.779 0.663 2.396 1.00 94.12 122 ALA A C 1
ATOM 929 O O . ALA A 1 122 ? -14.039 1.369 1.707 1.00 94.12 122 ALA A O 1
ATOM 930 N N . THR A 1 123 ? -15.898 1.153 2.938 1.00 94.38 123 THR A N 1
ATOM 931 C CA . THR A 1 123 ? -16.229 2.587 2.938 1.00 94.38 123 THR A CA 1
ATOM 932 C C . THR A 1 123 ? -15.335 3.354 3.914 1.00 94.38 123 THR A C 1
ATOM 934 O O . THR A 1 123 ? -14.621 2.762 4.720 1.00 94.38 123 THR A O 1
ATOM 937 N N . GLU A 1 124 ? -15.383 4.683 3.869 1.00 94.12 124 GLU A N 1
ATOM 938 C CA . GLU A 1 124 ? -14.611 5.542 4.776 1.00 94.12 124 GLU A CA 1
ATOM 939 C C . GLU A 1 124 ? -14.953 5.267 6.245 1.00 94.12 124 GLU A C 1
ATOM 941 O O . GLU A 1 124 ? -14.070 5.006 7.061 1.00 94.12 124 GLU A O 1
ATOM 946 N N . ALA A 1 125 ? -16.251 5.205 6.558 1.00 94.56 125 ALA A N 1
ATOM 947 C CA . ALA A 1 125 ? -16.749 4.878 7.891 1.00 94.56 125 ALA A CA 1
ATOM 948 C C . ALA A 1 125 ? -16.307 3.490 8.378 1.00 94.56 125 ALA A C 1
ATOM 950 O O . ALA A 1 125 ? -16.154 3.278 9.576 1.00 94.56 125 ALA A O 1
ATOM 951 N N . VAL A 1 126 ? -16.084 2.547 7.461 1.00 95.50 126 VAL A N 1
ATOM 952 C CA . VAL A 1 126 ? -15.591 1.210 7.795 1.00 95.50 126 VAL A CA 1
ATOM 953 C C . VAL A 1 126 ? -14.088 1.236 8.043 1.00 95.50 126 VAL A C 1
ATOM 955 O O . VAL A 1 126 ? -13.635 0.781 9.085 1.00 95.50 126 VAL A O 1
ATOM 958 N N . VAL A 1 127 ? -13.311 1.782 7.109 1.00 95.56 127 VAL A N 1
ATOM 959 C CA . VAL A 1 127 ? -11.844 1.724 7.155 1.00 95.56 127 VAL A CA 1
ATOM 960 C C . VAL A 1 127 ? -11.284 2.697 8.186 1.00 95.56 127 VAL A C 1
ATOM 962 O O . VAL A 1 127 ? -10.599 2.280 9.121 1.00 95.56 127 VAL A O 1
ATOM 965 N N . ILE A 1 128 ? -11.593 3.987 8.034 1.00 95.31 128 ILE A N 1
ATOM 966 C CA . ILE A 1 128 ? -11.112 5.035 8.937 1.00 95.31 128 ILE A CA 1
ATOM 967 C C . ILE A 1 128 ? -11.853 4.936 10.267 1.00 95.31 128 ILE A C 1
ATOM 969 O O . ILE A 1 128 ? -11.236 5.044 11.322 1.00 95.31 128 ILE A O 1
ATOM 973 N N . GLY A 1 129 ? -13.159 4.654 10.247 1.00 95.81 129 GLY A N 1
ATOM 974 C CA . GLY A 1 129 ? -13.911 4.484 11.488 1.00 95.81 129 GLY A CA 1
ATOM 975 C C . GLY A 1 129 ? -13.411 3.309 12.333 1.00 95.81 129 GLY A C 1
ATOM 976 O O . GLY A 1 129 ? -13.316 3.460 13.549 1.00 95.81 129 GLY A O 1
ATOM 977 N N . ALA A 1 130 ? -13.009 2.180 11.733 1.00 96.81 130 ALA A N 1
ATOM 978 C CA . ALA A 1 130 ? -12.349 1.102 12.478 1.00 96.81 130 ALA A CA 1
ATOM 979 C C . ALA A 1 130 ? -11.014 1.561 13.079 1.00 96.81 130 ALA A C 1
ATOM 981 O O . ALA A 1 130 ? -10.757 1.295 14.249 1.00 96.81 130 ALA A O 1
ATOM 982 N N . ALA A 1 131 ? -10.204 2.310 12.328 1.00 95.56 131 ALA A N 1
ATOM 983 C CA . ALA A 1 131 ? -8.948 2.872 12.824 1.00 95.56 131 ALA A CA 1
ATOM 984 C C . ALA A 1 131 ? -9.153 3.765 14.059 1.00 95.56 131 ALA A C 1
ATOM 986 O O . ALA A 1 131 ? -8.463 3.623 15.068 1.00 95.56 131 ALA A O 1
ATOM 987 N N . LEU A 1 132 ? -10.142 4.662 13.988 1.00 94.62 132 LEU A N 1
ATOM 988 C CA . LEU A 1 132 ? -10.499 5.580 15.067 1.00 94.62 132 LEU A CA 1
ATOM 989 C C . LEU A 1 132 ? -11.036 4.833 16.292 1.00 94.62 132 LEU A C 1
ATOM 991 O O . LEU A 1 132 ? -10.635 5.133 17.413 1.00 94.62 132 LEU A O 1
ATOM 995 N N . ARG A 1 133 ? -11.886 3.818 16.093 1.00 95.69 133 ARG A N 1
ATOM 996 C CA . ARG A 1 133 ? -12.390 2.970 17.187 1.00 95.69 133 ARG A CA 1
ATOM 997 C C . ARG A 1 133 ? -11.284 2.135 17.823 1.00 95.69 133 ARG A C 1
ATOM 999 O O . ARG A 1 133 ? -11.272 1.990 19.041 1.00 95.69 133 ARG A O 1
ATOM 1006 N N . ALA A 1 134 ? -10.343 1.620 17.031 1.00 95.69 134 ALA A N 1
ATOM 1007 C CA . ALA A 1 134 ? -9.167 0.925 17.548 1.00 95.69 134 ALA A CA 1
ATOM 1008 C C . ALA A 1 134 ? -8.305 1.870 18.397 1.00 95.69 134 ALA A C 1
ATOM 1010 O O . ALA A 1 134 ? -7.874 1.494 19.483 1.00 95.69 134 ALA A O 1
ATOM 1011 N N . ALA A 1 135 ? -8.122 3.119 17.955 1.00 92.56 135 ALA A N 1
ATOM 1012 C CA . ALA A 1 135 ? -7.403 4.131 18.723 1.00 92.56 135 ALA A CA 1
ATOM 1013 C C . ALA A 1 135 ? -8.102 4.514 20.039 1.00 92.56 135 ALA A C 1
ATOM 1015 O O . ALA A 1 135 ? -7.420 4.778 21.026 1.00 92.56 135 ALA A O 1
ATOM 1016 N N . SER A 1 136 ? -9.438 4.489 20.075 1.00 93.38 136 SER A N 1
ATOM 1017 C CA . SER A 1 136 ? -10.233 4.685 21.299 1.00 93.38 136 SER A CA 1
ATOM 1018 C C . SER A 1 136 ? -10.338 3.440 22.192 1.00 93.38 136 SER A C 1
ATOM 1020 O O . SER A 1 136 ? -10.907 3.526 23.276 1.00 93.38 136 SER A O 1
ATOM 1022 N N . GLY A 1 137 ? -9.852 2.273 21.751 1.00 94.94 137 GLY A N 1
ATOM 1023 C CA . GLY A 1 137 ? -10.040 1.001 22.462 1.00 94.94 137 GLY A CA 1
ATOM 1024 C C . GLY A 1 137 ? -11.463 0.425 22.383 1.00 94.94 137 GLY A C 1
ATOM 1025 O O . GLY A 1 137 ? -11.797 -0.492 23.125 1.00 94.94 137 GLY A O 1
ATOM 1026 N N . GLU A 1 138 ? -12.308 0.935 21.485 1.00 96.12 138 GLU A N 1
ATOM 1027 C CA . GLU A 1 138 ? -13.691 0.472 21.279 1.00 96.12 138 GLU A CA 1
ATOM 1028 C C . GLU A 1 138 ? -13.783 -0.759 20.365 1.00 96.12 138 GLU A C 1
ATOM 1030 O O . GLU A 1 138 ? -14.845 -1.373 20.227 1.00 96.12 138 GLU A O 1
ATOM 1035 N N . LEU A 1 139 ? -12.690 -1.098 19.680 1.00 96.38 139 LEU A N 1
ATOM 1036 C CA . LEU A 1 139 ? -12.659 -2.178 18.707 1.00 96.38 139 LEU A CA 1
ATOM 1037 C C . LEU A 1 139 ? -12.038 -3.445 19.321 1.00 96.38 139 LEU A C 1
ATOM 1039 O O . LEU A 1 139 ? -10.941 -3.370 19.873 1.00 96.38 139 LEU A O 1
ATOM 1043 N N . PRO A 1 140 ? -12.694 -4.618 19.225 1.00 97.00 140 PRO A N 1
ATOM 1044 C CA . PRO A 1 140 ? -12.127 -5.858 19.748 1.00 97.00 140 PRO A CA 1
ATOM 1045 C C . PRO A 1 140 ? -10.905 -6.292 18.930 1.00 97.00 140 PRO A C 1
ATOM 1047 O O . PRO A 1 140 ? -10.863 -6.077 17.718 1.00 97.00 140 PRO A O 1
ATOM 1050 N N . ALA A 1 141 ? -9.958 -6.993 19.559 1.00 94.31 141 ALA A N 1
ATOM 1051 C CA . ALA A 1 141 ? -8.765 -7.518 18.883 1.00 94.31 141 ALA A CA 1
ATOM 1052 C C . ALA A 1 141 ? -9.107 -8.427 17.685 1.00 94.31 141 ALA A C 1
ATOM 1054 O O . ALA A 1 141 ? -8.469 -8.338 16.642 1.00 94.31 141 ALA A O 1
ATOM 1055 N N . ALA A 1 142 ? -10.185 -9.213 17.790 1.00 96.44 142 ALA A N 1
ATOM 1056 C CA . ALA A 1 142 ? -10.690 -10.075 16.716 1.00 96.44 142 ALA A CA 1
ATOM 1057 C C . ALA A 1 142 ? -11.147 -9.316 15.452 1.00 96.44 142 ALA A C 1
ATOM 1059 O O . ALA A 1 142 ? -11.433 -9.935 14.435 1.00 96.44 142 ALA A O 1
ATOM 1060 N N . SER A 1 143 ? -11.226 -7.981 15.494 1.00 97.38 143 SER A N 1
ATOM 1061 C CA . SER A 1 143 ? -11.466 -7.173 14.296 1.00 97.38 143 SER A CA 1
ATOM 1062 C C . SER A 1 143 ? -10.296 -7.166 13.316 1.00 97.38 143 SER A C 1
ATOM 1064 O O . SER A 1 143 ? -10.454 -6.665 12.208 1.00 97.38 143 SER A O 1
ATOM 1066 N N . GLY A 1 144 ? -9.112 -7.634 13.722 1.00 96.44 144 GLY A N 1
ATOM 1067 C CA . GLY A 1 144 ? -7.902 -7.551 12.911 1.00 96.44 144 GLY A CA 1
ATOM 1068 C C . GLY A 1 144 ? -7.361 -6.129 12.745 1.00 96.44 144 GLY A C 1
ATOM 1069 O O . GLY A 1 144 ? -6.412 -5.935 11.989 1.00 96.44 144 GLY A O 1
ATOM 1070 N N . VAL A 1 145 ? -7.929 -5.124 13.424 1.00 96.81 145 VAL A N 1
ATOM 1071 C CA . VAL A 1 145 ? -7.439 -3.740 13.389 1.00 96.81 145 VAL A CA 1
ATOM 1072 C C . VAL A 1 145 ? -6.837 -3.375 14.737 1.00 96.81 145 VAL A C 1
ATOM 1074 O O . VAL A 1 145 ? -7.474 -3.512 15.779 1.00 96.81 145 VAL A O 1
ATOM 1077 N N . SER A 1 146 ? -5.603 -2.881 14.715 1.00 94.31 146 SER A N 1
ATOM 1078 C CA . SER A 1 146 ? -4.881 -2.455 15.915 1.00 94.31 146 SER A CA 1
ATOM 1079 C C . SER A 1 146 ? -4.295 -1.061 15.746 1.00 94.31 146 SER A C 1
ATOM 1081 O O . SER A 1 146 ? -3.995 -0.618 14.636 1.00 94.31 146 SER A O 1
ATOM 1083 N N . HIS A 1 147 ? -4.133 -0.373 16.871 1.00 92.69 147 HIS A N 1
ATOM 1084 C CA . HIS A 1 147 ? -3.531 0.948 16.959 1.00 92.69 147 HIS A CA 1
ATOM 1085 C C . HIS A 1 147 ? -2.422 0.937 18.012 1.00 92.69 147 HIS A C 1
ATOM 1087 O O . HIS A 1 147 ? -2.600 0.385 19.098 1.00 92.69 147 HIS A O 1
ATOM 1093 N N . ALA A 1 148 ? -1.301 1.581 17.702 1.00 88.31 148 ALA A N 1
ATOM 1094 C CA . ALA A 1 148 ? -0.228 1.842 18.650 1.00 88.31 148 ALA A CA 1
ATOM 1095 C C . ALA A 1 148 ? 0.173 3.326 18.575 1.00 88.31 148 ALA A C 1
ATOM 1097 O O . ALA A 1 148 ? 0.605 3.769 17.503 1.00 88.31 148 ALA A O 1
ATOM 1098 N N . PRO A 1 149 ? 0.050 4.100 19.671 1.00 84.81 149 PRO A N 1
ATOM 1099 C CA . PRO A 1 149 ? 0.546 5.469 19.707 1.00 84.81 149 PRO A CA 1
ATOM 1100 C C . PRO A 1 149 ? 2.076 5.470 19.665 1.00 84.81 149 PRO A C 1
ATOM 1102 O O . PRO A 1 149 ? 2.724 4.604 20.254 1.00 84.81 149 PRO A O 1
ATOM 1105 N N . LEU A 1 150 ? 2.652 6.449 18.973 1.00 77.81 150 LEU A N 1
ATOM 1106 C CA . LEU A 1 150 ? 4.091 6.660 18.892 1.00 77.81 150 LEU A CA 1
ATOM 1107 C C . LEU A 1 150 ? 4.465 7.932 19.637 1.00 77.81 150 LEU A C 1
ATOM 1109 O O . LEU A 1 150 ? 3.982 9.021 19.321 1.00 77.81 150 LEU A O 1
ATOM 1113 N N . GLU A 1 151 ? 5.363 7.795 20.606 1.00 70.94 151 GLU A N 1
ATOM 1114 C CA . GLU A 1 151 ? 6.010 8.946 21.219 1.00 70.94 151 GLU A CA 1
ATOM 1115 C C . GLU A 1 151 ? 7.005 9.564 20.223 1.00 70.94 151 GLU A C 1
ATOM 1117 O O . GLU A 1 151 ? 7.675 8.864 19.457 1.00 70.94 151 GLU A O 1
ATOM 1122 N N . HIS A 1 152 ? 7.073 10.899 20.211 1.00 53.91 152 HIS A N 1
ATOM 1123 C CA . HIS A 1 152 ? 7.684 11.735 19.167 1.00 53.91 152 HIS A CA 1
ATOM 1124 C C . HIS A 1 152 ? 9.155 11.431 18.809 1.00 53.91 152 HIS A C 1
ATOM 1126 O O . HIS A 1 152 ? 9.664 11.963 17.823 1.00 53.91 152 HIS A O 1
ATOM 1132 N N . THR A 1 153 ? 9.853 10.587 19.566 1.00 48.47 153 THR A N 1
ATOM 1133 C CA . THR A 1 153 ? 11.302 10.382 19.470 1.00 48.47 153 THR A CA 1
ATOM 1134 C C . THR A 1 153 ? 11.749 9.171 18.651 1.00 48.47 153 THR A C 1
ATOM 1136 O O . THR A 1 153 ? 12.926 9.112 18.306 1.00 48.47 153 THR A O 1
ATOM 1139 N N . THR A 1 154 ? 10.883 8.233 18.239 1.00 62.47 154 THR A N 1
ATOM 1140 C CA . THR A 1 154 ? 11.362 7.048 17.484 1.00 62.47 154 THR A CA 1
ATOM 1141 C C . THR A 1 154 ? 10.407 6.531 16.407 1.00 62.47 154 THR A C 1
ATOM 1143 O O . THR A 1 154 ? 10.218 5.329 16.263 1.00 62.47 154 THR A O 1
ATOM 1146 N N . ALA A 1 155 ? 9.871 7.398 15.545 1.00 61.72 155 ALA A N 1
ATOM 1147 C CA . ALA A 1 155 ? 9.000 6.947 14.450 1.00 61.72 155 ALA A CA 1
ATOM 1148 C C . ALA A 1 155 ? 9.619 5.827 13.563 1.00 61.72 155 ALA A C 1
ATOM 1150 O O . ALA A 1 155 ? 8.896 4.961 13.082 1.00 61.72 155 ALA A O 1
ATOM 1151 N N . ALA A 1 156 ? 10.953 5.760 13.422 1.00 63.66 156 ALA A N 1
ATOM 1152 C CA . ALA A 1 156 ? 11.611 4.601 12.803 1.00 63.66 156 ALA A CA 1
ATOM 1153 C C . ALA A 1 156 ? 11.766 3.377 13.708 1.00 63.66 156 ALA A C 1
ATOM 1155 O O . ALA A 1 156 ? 11.676 2.271 13.200 1.00 63.66 156 ALA A O 1
ATOM 1156 N N . GLY A 1 157 ? 11.984 3.537 15.015 1.00 67.19 157 GLY A N 1
ATOM 1157 C CA . GLY A 1 157 ? 12.008 2.402 15.946 1.00 67.19 157 GLY A CA 1
ATOM 1158 C C . GLY A 1 157 ? 10.634 1.739 16.038 1.00 67.19 157 GLY A C 1
ATOM 1159 O O . GLY A 1 157 ? 10.516 0.521 16.011 1.00 67.19 157 GLY A O 1
ATOM 1160 N N . ALA A 1 158 ? 9.582 2.551 16.021 1.00 68.06 158 ALA A N 1
ATOM 1161 C CA . ALA A 1 158 ? 8.201 2.120 15.909 1.00 68.06 158 ALA A CA 1
ATOM 1162 C C . ALA A 1 158 ? 7.876 1.435 14.579 1.00 68.06 158 ALA A C 1
ATOM 1164 O O . ALA A 1 158 ? 7.172 0.424 14.554 1.00 68.06 158 ALA A O 1
ATOM 1165 N N . LEU A 1 159 ? 8.385 1.978 13.473 1.00 69.94 159 LEU A N 1
ATOM 1166 C CA . LEU A 1 159 ? 8.280 1.353 12.162 1.00 69.94 159 LEU A CA 1
ATOM 1167 C C . LEU A 1 159 ? 9.012 0.009 12.146 1.00 69.94 159 LEU A C 1
ATOM 1169 O O . LEU A 1 159 ? 8.420 -0.982 11.746 1.00 69.94 159 LEU A O 1
ATOM 1173 N N . ALA A 1 160 ? 10.238 -0.052 12.666 1.00 69.31 160 ALA A N 1
ATOM 1174 C CA . ALA A 1 160 ? 11.013 -1.279 12.806 1.00 69.31 160 ALA A CA 1
ATOM 1175 C C . ALA A 1 160 ? 10.281 -2.315 13.662 1.00 69.31 160 ALA A C 1
ATOM 1177 O O . ALA A 1 160 ? 10.114 -3.454 13.246 1.00 69.31 160 ALA A O 1
ATOM 1178 N N . ALA A 1 161 ? 9.772 -1.914 14.828 1.00 71.25 161 ALA A N 1
ATOM 1179 C CA . ALA A 1 161 ? 8.980 -2.775 15.698 1.00 71.25 161 ALA A CA 1
ATOM 1180 C C . ALA A 1 161 ? 7.690 -3.245 15.013 1.00 71.25 161 ALA A C 1
ATOM 1182 O O . ALA A 1 161 ? 7.287 -4.392 15.184 1.00 71.25 161 ALA A O 1
ATOM 1183 N N . SER A 1 162 ? 7.064 -2.383 14.206 1.00 69.38 162 SER A N 1
ATOM 1184 C CA . SER A 1 162 ? 5.898 -2.755 13.407 1.00 69.38 162 SER A CA 1
ATOM 1185 C C . SER A 1 162 ? 6.251 -3.772 12.342 1.00 69.38 162 SER A C 1
ATOM 1187 O O . SER A 1 162 ? 5.604 -4.803 12.286 1.00 69.38 162 SER A O 1
ATOM 1189 N N . LEU A 1 163 ? 7.297 -3.525 11.557 1.00 70.31 163 LEU A N 1
ATOM 1190 C CA . LEU A 1 163 ? 7.751 -4.424 10.500 1.00 70.31 163 LEU A CA 1
ATOM 1191 C C . LEU A 1 163 ? 8.207 -5.776 11.056 1.00 70.31 163 LEU A C 1
ATOM 1193 O O . LEU A 1 163 ? 7.849 -6.808 10.498 1.00 70.31 163 LEU A O 1
ATOM 1197 N N . ARG A 1 164 ? 8.900 -5.782 12.201 1.00 72.12 164 ARG A N 1
ATOM 1198 C CA . ARG A 1 164 ? 9.255 -7.009 12.927 1.00 72.12 164 ARG A CA 1
ATOM 1199 C C . ARG A 1 164 ? 8.016 -7.754 13.419 1.00 72.12 164 ARG A C 1
ATOM 1201 O O . ARG A 1 164 ? 7.923 -8.961 13.238 1.00 72.12 164 ARG A O 1
ATOM 1208 N N . GLY A 1 165 ? 7.046 -7.039 13.991 1.00 67.31 165 GLY A N 1
ATOM 1209 C CA . GLY A 1 165 ? 5.776 -7.622 14.435 1.00 67.31 165 GLY A CA 1
ATOM 1210 C C . GLY A 1 165 ? 4.875 -8.098 13.291 1.00 67.31 165 GLY A C 1
ATOM 1211 O O . GLY A 1 165 ? 4.023 -8.953 13.508 1.00 67.31 165 GLY A O 1
ATOM 1212 N N . CYS A 1 166 ? 5.064 -7.570 12.081 1.00 62.88 166 CYS A N 1
ATOM 1213 C CA . CYS A 1 166 ? 4.340 -7.996 10.887 1.00 62.88 166 CYS A CA 1
ATOM 1214 C C . CYS A 1 166 ? 4.796 -9.369 10.375 1.00 62.88 166 CYS A C 1
ATOM 1216 O O . CYS A 1 166 ? 4.048 -9.987 9.623 1.00 62.88 166 CYS A O 1
ATOM 1218 N N . GLY A 1 167 ? 5.990 -9.839 10.766 1.00 64.06 167 GLY A N 1
ATOM 1219 C CA . GLY A 1 167 ? 6.534 -11.107 10.283 1.00 64.06 167 GLY A CA 1
ATOM 1220 C C . GLY A 1 167 ? 6.648 -11.128 8.761 1.00 64.06 167 GLY A C 1
ATOM 1221 O O . GLY A 1 167 ? 6.206 -12.086 8.139 1.00 64.06 167 GLY A O 1
ATOM 1222 N N . VAL A 1 168 ? 7.161 -10.041 8.167 1.00 65.19 168 VAL A N 1
ATOM 1223 C CA . VAL A 1 168 ? 7.294 -9.912 6.710 1.00 65.19 168 VAL A CA 1
ATOM 1224 C C . VAL A 1 168 ? 8.199 -11.029 6.198 1.00 65.19 168 VAL A C 1
ATOM 1226 O O . VAL A 1 168 ? 9.418 -10.944 6.318 1.00 65.19 168 VAL A O 1
ATOM 1229 N N . SER A 1 169 ? 7.589 -12.076 5.650 1.00 67.69 169 SER A N 1
ATOM 1230 C CA . SER A 1 169 ? 8.298 -13.247 5.135 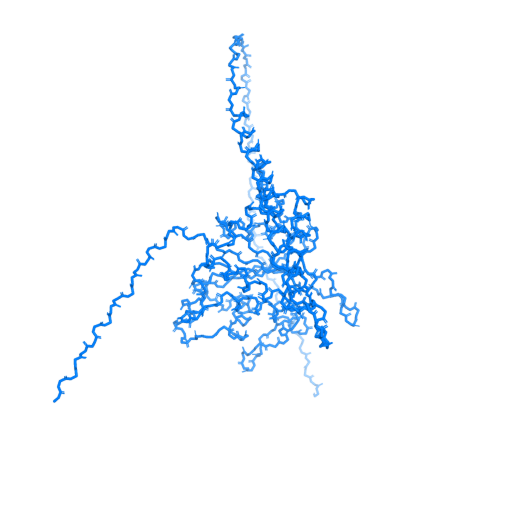1.00 67.69 169 SER A CA 1
ATOM 1231 C C . SER A 1 169 ? 8.699 -13.091 3.675 1.00 67.69 169 SER A C 1
ATOM 1233 O O . SER A 1 169 ? 9.706 -13.666 3.276 1.00 67.69 169 SER A O 1
ATOM 1235 N N . ASP A 1 170 ? 7.935 -12.319 2.887 1.00 80.25 170 ASP A N 1
ATOM 1236 C CA . ASP A 1 170 ? 8.052 -12.384 1.428 1.00 80.25 170 ASP A CA 1
ATOM 1237 C C . ASP A 1 170 ? 8.227 -11.026 0.725 1.00 80.25 170 ASP A C 1
ATOM 1239 O O . ASP A 1 170 ? 9.259 -10.793 0.098 1.00 80.25 170 ASP A O 1
ATOM 1243 N N . LEU A 1 171 ? 7.238 -10.118 0.785 1.00 85.81 171 LEU A N 1
ATOM 1244 C CA . LEU A 1 171 ? 7.291 -8.847 0.047 1.00 85.81 171 LEU A CA 1
ATOM 1245 C C . LEU A 1 171 ? 6.682 -7.677 0.828 1.00 85.81 171 LEU A C 1
ATOM 1247 O O . LEU A 1 171 ? 5.501 -7.691 1.175 1.00 85.81 171 LEU A O 1
ATOM 1251 N N . LEU A 1 172 ? 7.470 -6.616 1.026 1.00 89.00 172 LEU A N 1
ATOM 1252 C CA . LEU A 1 172 ? 7.020 -5.350 1.608 1.00 89.00 172 LEU A CA 1
ATOM 1253 C C . LEU A 1 172 ? 6.886 -4.269 0.530 1.00 89.00 172 LEU A C 1
ATOM 1255 O O . LEU A 1 172 ? 7.877 -3.834 -0.053 1.00 89.00 172 LEU A O 1
ATOM 1259 N N . LEU A 1 173 ? 5.667 -3.778 0.317 1.00 89.56 173 LEU A N 1
ATOM 1260 C CA . LEU A 1 173 ? 5.397 -2.623 -0.535 1.00 89.56 173 LEU A CA 1
ATOM 1261 C C . LEU A 1 173 ? 5.262 -1.370 0.329 1.00 89.56 173 LEU A C 1
ATOM 1263 O O . LEU A 1 173 ? 4.258 -1.189 1.014 1.00 89.56 173 LEU A O 1
ATOM 1267 N N . CYS A 1 174 ? 6.266 -0.495 0.285 1.00 89.25 174 CYS A N 1
ATOM 1268 C CA . CYS A 1 174 ? 6.217 0.801 0.956 1.00 89.25 174 CYS A CA 1
ATOM 1269 C C . CYS A 1 174 ? 5.678 1.873 0.005 1.00 89.25 174 CYS A C 1
ATOM 1271 O O . CYS A 1 174 ? 6.258 2.140 -1.047 1.00 89.25 174 CYS A O 1
ATOM 1273 N N . VAL A 1 175 ? 4.568 2.496 0.386 1.00 88.69 175 VAL A N 1
ATOM 1274 C CA . VAL A 1 175 ? 3.859 3.501 -0.398 1.00 88.69 175 VAL A CA 1
ATOM 1275 C C . VAL A 1 175 ? 3.836 4.801 0.397 1.00 88.69 175 VAL A C 1
ATOM 1277 O O . VAL A 1 175 ? 3.292 4.861 1.496 1.00 88.69 175 VAL A O 1
ATOM 1280 N N . GLY A 1 176 ? 4.445 5.850 -0.148 1.00 84.88 176 GLY A N 1
ATOM 1281 C CA . GLY A 1 176 ? 4.410 7.177 0.463 1.00 84.88 176 GLY A CA 1
ATOM 1282 C C . GLY A 1 176 ? 3.117 7.929 0.157 1.00 84.88 176 GLY A C 1
ATOM 1283 O O . GLY A 1 176 ? 2.405 7.624 -0.805 1.00 84.88 176 GLY A O 1
ATOM 1284 N N . GLY A 1 177 ? 2.855 8.960 0.958 1.00 77.88 177 GLY A N 1
ATOM 1285 C CA . GLY A 1 177 ? 1.885 9.998 0.627 1.00 77.88 177 GLY A CA 1
ATOM 1286 C C . GLY A 1 177 ? 2.282 10.818 -0.619 1.00 77.88 177 GLY A C 1
ATOM 1287 O O . GLY A 1 177 ? 3.186 10.447 -1.366 1.00 77.88 177 GLY A O 1
ATOM 1288 N N . PRO A 1 178 ? 1.633 11.970 -0.855 1.00 73.00 178 PRO A N 1
ATOM 1289 C CA . PRO A 1 178 ? 1.859 12.827 -2.028 1.00 73.00 178 PRO A CA 1
ATOM 1290 C C . PRO A 1 178 ? 3.318 13.223 -2.285 1.00 73.00 178 PRO A C 1
ATOM 1292 O O . PRO A 1 178 ? 3.728 13.352 -3.433 1.00 73.00 178 PRO A O 1
ATOM 1295 N N . SER A 1 179 ? 4.091 13.406 -1.216 1.00 76.38 179 SER A N 1
ATOM 1296 C CA . SER A 1 179 ? 5.517 13.744 -1.272 1.00 76.38 179 SER A CA 1
ATOM 1297 C C . SER A 1 179 ? 6.433 12.537 -1.503 1.00 76.38 179 SER A C 1
ATOM 1299 O O . SER A 1 179 ? 7.655 12.673 -1.545 1.00 76.38 179 SER A O 1
ATOM 1301 N N . GLY A 1 180 ? 5.864 11.338 -1.623 1.00 80.75 180 GLY A N 1
ATOM 1302 C CA . GLY A 1 180 ? 6.606 10.088 -1.657 1.00 80.75 180 GLY A CA 1
ATOM 1303 C C . GLY A 1 180 ? 7.212 9.719 -0.302 1.00 80.75 180 GLY A C 1
ATOM 1304 O O . GLY A 1 180 ? 6.774 10.174 0.753 1.00 80.75 180 GLY A O 1
ATOM 1305 N N . VAL A 1 181 ? 8.213 8.839 -0.341 1.00 83.00 181 VAL A N 1
ATOM 1306 C CA . VAL A 1 181 ? 8.969 8.394 0.837 1.00 83.00 181 VAL A CA 1
ATOM 1307 C C . VAL A 1 181 ? 10.313 9.129 0.848 1.00 83.00 181 VAL A C 1
ATOM 1309 O O . VAL A 1 181 ? 11.154 8.843 -0.011 1.00 83.00 181 VAL A O 1
ATOM 1312 N N . PRO A 1 182 ? 10.561 10.054 1.794 1.00 82.50 182 PRO A N 1
ATOM 1313 C CA . PRO A 1 182 ? 11.822 10.783 1.873 1.00 82.50 182 PRO A CA 1
ATOM 1314 C C . PRO A 1 182 ? 13.017 9.842 2.043 1.00 82.50 182 PRO A C 1
ATOM 1316 O O . PRO A 1 182 ? 12.919 8.820 2.720 1.00 82.50 182 PRO A O 1
ATOM 1319 N N . ARG A 1 183 ? 14.181 10.218 1.504 1.00 83.44 183 ARG A N 1
ATOM 1320 C CA . ARG A 1 183 ? 15.406 9.397 1.557 1.00 83.44 183 ARG A CA 1
ATOM 1321 C C . ARG A 1 183 ? 15.769 8.936 2.975 1.00 83.44 183 ARG A C 1
ATOM 1323 O O . ARG A 1 183 ? 15.991 7.752 3.188 1.00 83.44 183 ARG A O 1
ATOM 1330 N N . ARG A 1 184 ? 15.711 9.836 3.962 1.00 83.25 184 ARG A N 1
ATOM 1331 C CA . ARG A 1 184 ? 15.932 9.499 5.383 1.00 83.25 184 ARG A CA 1
ATOM 1332 C C . ARG A 1 184 ? 15.007 8.392 5.900 1.00 83.25 184 ARG A C 1
ATOM 1334 O O . ARG A 1 184 ? 15.386 7.634 6.782 1.00 83.25 184 ARG A O 1
ATOM 1341 N N . TRP A 1 185 ? 13.782 8.297 5.382 1.00 81.00 185 TRP A N 1
ATOM 1342 C CA . TRP A 1 185 ? 12.852 7.230 5.745 1.00 81.00 185 TRP A CA 1
ATOM 1343 C C . TRP A 1 185 ? 13.215 5.914 5.071 1.00 81.00 185 TRP A C 1
ATOM 1345 O O . TRP A 1 185 ? 13.102 4.879 5.714 1.00 81.00 185 TRP A O 1
ATOM 1355 N N . GLN A 1 186 ? 13.700 5.951 3.829 1.00 83.75 186 GLN A N 1
ATOM 1356 C CA . GLN A 1 186 ? 14.219 4.770 3.135 1.00 83.75 186 GLN A CA 1
ATOM 1357 C C . GLN A 1 186 ? 15.447 4.202 3.860 1.00 83.75 186 GLN A C 1
ATOM 1359 O O . GLN A 1 186 ? 15.503 3.007 4.116 1.00 83.75 186 GLN A O 1
ATOM 1364 N N . GLU A 1 187 ? 16.382 5.061 4.273 1.00 82.75 187 GLU A N 1
ATOM 1365 C CA . GLU A 1 187 ? 17.572 4.671 5.046 1.00 82.75 187 GLU A CA 1
ATOM 1366 C C . GLU A 1 187 ? 17.188 4.077 6.409 1.00 82.75 187 GLU A C 1
ATOM 1368 O O . GLU A 1 187 ? 17.703 3.037 6.812 1.00 82.75 187 GLU A O 1
ATOM 1373 N N . ARG A 1 188 ? 16.218 4.689 7.100 1.00 80.12 188 ARG A N 1
ATOM 1374 C CA . ARG A 1 188 ? 15.689 4.166 8.369 1.00 80.12 188 ARG A CA 1
ATOM 1375 C C . ARG A 1 188 ? 14.954 2.840 8.196 1.00 80.12 188 ARG A C 1
ATOM 1377 O O . ARG A 1 188 ? 15.070 1.984 9.064 1.00 80.12 188 ARG A O 1
ATOM 1384 N N . LEU A 1 189 ? 14.210 2.670 7.103 1.00 79.44 189 LEU A N 1
ATOM 1385 C CA . LEU A 1 189 ? 13.577 1.406 6.726 1.00 79.44 189 LEU A CA 1
ATOM 1386 C C . LEU A 1 189 ? 14.625 0.324 6.460 1.00 79.44 189 LEU A C 1
ATOM 1388 O O . LEU A 1 189 ? 14.493 -0.776 6.981 1.00 79.44 189 LEU A O 1
ATOM 1392 N N . ALA A 1 190 ? 15.681 0.652 5.712 1.00 81.12 190 ALA A N 1
ATOM 1393 C CA . ALA A 1 190 ? 16.791 -0.256 5.437 1.00 81.12 190 ALA A CA 1
ATOM 1394 C C . ALA A 1 190 ? 17.448 -0.727 6.736 1.00 81.12 190 ALA A C 1
ATOM 1396 O O . ALA A 1 190 ? 17.560 -1.925 6.975 1.00 81.12 190 ALA A O 1
ATOM 1397 N N . ALA A 1 191 ? 17.799 0.221 7.609 1.00 80.38 191 ALA A N 1
ATOM 1398 C CA . ALA A 1 191 ? 18.406 -0.070 8.901 1.00 80.38 191 ALA A CA 1
ATOM 1399 C C . ALA A 1 191 ? 17.476 -0.893 9.807 1.00 80.38 191 ALA A C 1
ATOM 1401 O O . ALA A 1 191 ? 17.917 -1.818 10.477 1.00 80.38 191 ALA A O 1
ATOM 1402 N N . ALA A 1 192 ? 16.176 -0.587 9.808 1.00 78.56 192 ALA A N 1
ATOM 1403 C CA . ALA A 1 192 ? 15.177 -1.323 10.577 1.00 78.56 192 ALA A CA 1
ATOM 1404 C C . ALA A 1 192 ? 15.015 -2.781 10.123 1.00 78.56 192 ALA A C 1
ATOM 1406 O O . ALA A 1 192 ? 14.730 -3.649 10.951 1.00 78.56 192 ALA A O 1
ATOM 1407 N N . LEU A 1 193 ? 15.152 -3.022 8.818 1.00 78.31 193 LEU A N 1
ATOM 1408 C CA . LEU A 1 193 ? 14.999 -4.335 8.200 1.00 78.31 193 LEU A CA 1
ATOM 1409 C C . LEU A 1 193 ? 16.290 -5.164 8.227 1.00 78.31 193 LEU A C 1
ATOM 1411 O O . LEU A 1 193 ? 16.193 -6.382 8.245 1.00 78.31 193 LEU A O 1
ATOM 1415 N N . GLY A 1 194 ? 17.472 -4.540 8.289 1.00 76.38 194 GLY A N 1
ATOM 1416 C CA . GLY A 1 194 ? 18.769 -5.231 8.415 1.00 76.38 194 GLY A CA 1
ATOM 1417 C C . GLY A 1 194 ? 19.061 -5.861 9.775 1.00 76.38 194 GLY A C 1
ATOM 1418 O O . GLY A 1 194 ? 20.173 -6.307 10.023 1.00 76.38 194 GLY A O 1
ATOM 1419 N N . GLY A 1 195 ? 18.069 -5.929 10.664 1.00 67.88 195 GLY A N 1
ATOM 1420 C CA . GLY A 1 195 ? 18.213 -6.558 11.971 1.00 67.88 195 GLY A CA 1
ATOM 1421 C C . GLY A 1 195 ? 19.237 -5.869 12.885 1.00 67.88 195 GLY A C 1
ATOM 1422 O O . GLY A 1 195 ? 19.939 -4.933 12.520 1.00 67.88 195 GLY A O 1
ATOM 1423 N N . GLU A 1 196 ? 19.309 -6.329 14.133 1.00 64.44 196 GLU A N 1
ATOM 1424 C CA . GLU A 1 196 ? 20.301 -5.851 15.115 1.00 64.44 196 GLU A CA 1
ATOM 1425 C C . GLU A 1 196 ? 21.575 -6.714 15.122 1.00 64.44 196 GLU A C 1
ATOM 1427 O O . GLU A 1 196 ? 22.549 -6.386 15.791 1.00 64.44 196 GLU A O 1
ATOM 1432 N N . ARG A 1 197 ? 21.577 -7.829 14.377 1.00 68.38 197 ARG A N 1
ATOM 1433 C CA . ARG A 1 197 ? 22.604 -8.883 14.440 1.00 68.38 197 ARG A CA 1
ATOM 1434 C C . ARG A 1 197 ? 23.655 -8.808 13.329 1.00 68.38 197 ARG A C 1
ATOM 1436 O O . ARG A 1 197 ? 24.367 -9.779 13.109 1.00 68.38 197 ARG A O 1
ATOM 1443 N N . GLY A 1 198 ? 23.753 -7.674 12.636 1.00 71.25 198 GLY A N 1
ATOM 1444 C CA . GLY A 1 198 ? 24.695 -7.508 11.524 1.00 71.25 198 GLY A CA 1
ATOM 1445 C C . GLY A 1 198 ? 24.309 -8.281 10.261 1.00 71.25 198 GLY A C 1
ATOM 1446 O O . GLY A 1 198 ? 25.154 -8.479 9.393 1.00 71.25 198 GLY A O 1
ATOM 1447 N N . GLU A 1 199 ? 23.050 -8.714 10.145 1.00 77.88 199 GLU A N 1
ATOM 1448 C CA . GLU A 1 199 ? 22.538 -9.266 8.894 1.00 77.88 199 GLU A CA 1
ATOM 1449 C C . GLU A 1 199 ? 22.493 -8.154 7.830 1.00 77.88 199 GLU A C 1
ATOM 1451 O O . GLU A 1 199 ? 22.179 -6.999 8.135 1.00 77.88 199 GLU A O 1
ATOM 1456 N N . PRO A 1 200 ? 22.835 -8.448 6.568 1.00 76.75 200 PRO A N 1
ATOM 1457 C CA . PRO A 1 200 ? 22.710 -7.456 5.516 1.00 76.75 200 PRO A CA 1
ATOM 1458 C C . PRO A 1 200 ? 21.238 -7.062 5.368 1.00 76.75 200 PRO A C 1
ATOM 1460 O O . PRO A 1 200 ? 20.353 -7.918 5.315 1.00 76.75 200 PRO A O 1
ATOM 1463 N N . ALA A 1 201 ? 20.972 -5.756 5.284 1.00 75.62 201 ALA A N 1
ATOM 1464 C CA . ALA A 1 201 ? 19.627 -5.265 5.017 1.00 75.62 201 ALA A CA 1
ATOM 1465 C C . ALA A 1 201 ? 19.067 -5.924 3.750 1.00 75.62 201 ALA A C 1
ATOM 1467 O O . ALA A 1 201 ? 19.786 -6.010 2.747 1.00 75.62 201 ALA A O 1
ATOM 1468 N N . PRO A 1 202 ? 17.798 -6.372 3.767 1.00 77.12 202 PRO A N 1
ATOM 1469 C CA . PRO A 1 202 ? 17.194 -6.925 2.571 1.00 77.12 202 PRO A CA 1
ATOM 1470 C C . PRO A 1 202 ? 17.246 -5.875 1.456 1.00 77.12 202 PRO A C 1
ATOM 1472 O O . PRO A 1 202 ? 17.132 -4.672 1.727 1.00 77.12 202 PRO A O 1
ATOM 1475 N N . PRO A 1 203 ? 17.426 -6.305 0.198 1.00 78.94 203 PRO A N 1
ATOM 1476 C CA . PRO A 1 203 ? 17.565 -5.382 -0.911 1.00 78.94 203 PRO A CA 1
ATOM 1477 C C . PRO A 1 203 ? 16.303 -4.524 -1.035 1.00 78.94 203 PRO A C 1
ATOM 1479 O O . PRO A 1 203 ? 15.200 -5.026 -1.254 1.00 78.94 203 PRO A O 1
ATOM 1482 N N . LEU A 1 204 ? 16.467 -3.208 -0.892 1.00 80.31 204 LEU A N 1
ATOM 1483 C CA . LEU A 1 204 ? 15.379 -2.251 -1.041 1.00 80.31 204 LEU A CA 1
ATOM 1484 C C . LEU A 1 204 ? 15.363 -1.680 -2.451 1.00 80.31 204 LEU A C 1
ATOM 1486 O O . LEU A 1 204 ? 16.299 -1.002 -2.874 1.00 80.31 204 LEU A O 1
ATOM 1490 N N . LEU A 1 205 ? 14.252 -1.892 -3.152 1.00 83.19 205 LEU A N 1
ATOM 1491 C CA . LEU A 1 205 ? 13.998 -1.244 -4.427 1.00 83.19 205 LEU A CA 1
ATOM 1492 C C . LEU A 1 205 ? 13.168 0.028 -4.223 1.00 83.19 205 LEU A C 1
ATOM 1494 O O . LEU A 1 205 ? 11.952 -0.019 -4.043 1.00 83.19 205 LEU A O 1
ATOM 1498 N N . GLY A 1 206 ? 13.830 1.183 -4.284 1.00 80.56 206 GLY A N 1
ATOM 1499 C CA . GLY A 1 206 ? 13.154 2.476 -4.326 1.00 80.56 206 GLY A CA 1
ATOM 1500 C C . GLY A 1 206 ? 12.577 2.754 -5.715 1.00 80.56 206 GLY A C 1
ATOM 1501 O O . GLY A 1 206 ? 13.320 2.822 -6.694 1.00 80.56 206 GLY A O 1
ATOM 1502 N N . VAL A 1 207 ? 11.261 2.964 -5.807 1.00 74.94 207 VAL A N 1
ATOM 1503 C CA . VAL A 1 207 ? 10.596 3.391 -7.048 1.00 74.94 207 VAL A CA 1
ATOM 1504 C C . VAL A 1 207 ? 9.916 4.734 -6.819 1.00 74.94 207 VAL A C 1
ATOM 1506 O O . VAL A 1 207 ? 9.045 4.868 -5.963 1.00 74.94 207 VAL A O 1
ATOM 1509 N N . SER A 1 208 ? 10.306 5.739 -7.603 1.00 71.25 208 SER A N 1
ATOM 1510 C CA . SER A 1 208 ? 9.576 7.002 -7.674 1.00 71.25 208 SER A CA 1
ATOM 1511 C C . SER A 1 208 ? 8.507 6.889 -8.753 1.00 71.25 208 SER A C 1
ATOM 1513 O O . SER A 1 208 ? 8.807 6.673 -9.930 1.00 71.25 208 SER A O 1
ATOM 1515 N N . LEU A 1 209 ? 7.250 7.009 -8.344 1.00 67.81 209 LEU A N 1
ATOM 1516 C CA . LEU A 1 209 ? 6.117 7.009 -9.254 1.00 67.81 209 LEU A CA 1
ATOM 1517 C C . LEU A 1 209 ? 5.930 8.428 -9.782 1.00 67.81 209 LEU A C 1
ATOM 1519 O O . LEU A 1 209 ? 5.810 9.377 -9.009 1.00 67.81 209 LEU A O 1
ATOM 1523 N N . ARG A 1 210 ? 5.912 8.582 -11.107 1.00 59.72 210 ARG A N 1
ATOM 1524 C CA . ARG A 1 210 ? 5.588 9.869 -11.728 1.00 59.72 210 ARG A CA 1
ATOM 1525 C C . ARG A 1 210 ? 4.100 10.131 -11.528 1.00 59.72 210 ARG A C 1
ATOM 1527 O O . ARG A 1 210 ? 3.277 9.391 -12.057 1.00 59.72 210 ARG A O 1
ATOM 1534 N N . GLY A 1 211 ? 3.763 11.167 -10.768 1.00 58.47 211 GLY A N 1
ATOM 1535 C CA . GLY A 1 211 ? 2.374 11.534 -10.546 1.00 58.47 211 GLY A CA 1
ATOM 1536 C C . GLY A 1 211 ? 2.177 12.598 -9.471 1.00 58.47 211 GLY A C 1
ATOM 1537 O O . GLY A 1 211 ? 3.012 12.782 -8.595 1.00 58.47 211 GLY A O 1
ATOM 1538 N N . GLY A 1 212 ? 1.054 13.309 -9.554 1.00 63.50 212 GLY A N 1
ATOM 1539 C CA . GLY A 1 212 ? 0.549 14.185 -8.498 1.00 63.50 212 GLY A CA 1
ATOM 1540 C C . GLY A 1 212 ? 0.011 13.447 -7.261 1.00 63.50 212 GLY A C 1
ATOM 1541 O O . GLY A 1 212 ? 0.122 12.234 -7.105 1.00 63.50 212 GLY A O 1
ATOM 1542 N N . VAL A 1 213 ? -0.665 14.205 -6.408 1.00 66.75 213 VAL A N 1
ATOM 1543 C CA . VAL A 1 213 ? -1.010 13.918 -5.005 1.00 66.75 213 VAL A CA 1
ATOM 1544 C C . VAL A 1 213 ? -1.759 12.586 -4.727 1.00 66.75 213 VAL A C 1
ATOM 1546 O O . VAL A 1 213 ? -1.775 12.129 -3.586 1.00 66.75 213 VAL A O 1
ATOM 1549 N N . GLN A 1 214 ? -2.356 11.932 -5.731 1.00 68.88 214 GLN A N 1
ATOM 1550 C CA . GLN A 1 214 ? -3.179 10.714 -5.578 1.00 68.88 214 GLN A CA 1
ATOM 1551 C C . GLN A 1 214 ? -2.648 9.465 -6.319 1.00 68.88 214 GLN A C 1
ATOM 1553 O O . GLN A 1 214 ? -3.351 8.462 -6.413 1.00 68.88 214 GLN A O 1
ATOM 1558 N N . HIS A 1 215 ? -1.417 9.479 -6.845 1.00 76.69 215 HIS A N 1
ATOM 1559 C CA . HIS A 1 215 ? -0.922 8.383 -7.703 1.00 76.69 215 HIS A CA 1
ATOM 1560 C C . HIS A 1 215 ? -0.456 7.128 -6.955 1.00 76.69 215 HIS A C 1
ATOM 1562 O O . HIS A 1 215 ? -0.224 6.092 -7.579 1.00 76.69 215 HIS A O 1
ATOM 1568 N N . SER A 1 216 ? -0.363 7.184 -5.627 1.00 80.69 216 SER A N 1
ATOM 1569 C CA . SER A 1 216 ? 0.007 6.032 -4.804 1.00 80.69 216 SER A CA 1
ATOM 1570 C C . SER A 1 216 ? -0.993 4.878 -4.919 1.00 80.69 216 SER A C 1
ATOM 1572 O O . SER A 1 216 ? -0.583 3.722 -4.982 1.00 80.69 216 SER A O 1
ATOM 1574 N N . ALA A 1 217 ? -2.293 5.171 -5.003 1.00 85.75 217 ALA A N 1
ATOM 1575 C CA . ALA A 1 217 ? -3.319 4.138 -5.117 1.00 85.75 217 ALA A CA 1
ATOM 1576 C C . ALA A 1 217 ? -3.319 3.427 -6.488 1.00 85.75 217 ALA A C 1
ATOM 1578 O O . ALA A 1 217 ? -3.205 2.202 -6.497 1.00 85.75 217 ALA A O 1
ATOM 1579 N N . PRO A 1 218 ? -3.365 4.124 -7.642 1.00 86.88 218 PRO A N 1
ATOM 1580 C CA . PRO A 1 218 ? -3.249 3.469 -8.947 1.00 86.88 218 PRO A CA 1
ATOM 1581 C C . PRO A 1 218 ? -1.995 2.598 -9.080 1.00 86.88 218 PRO A C 1
ATOM 1583 O O . PRO A 1 218 ? -2.081 1.466 -9.548 1.00 86.88 218 PRO A O 1
ATOM 1586 N N . ALA A 1 219 ? -0.847 3.084 -8.601 1.00 87.56 219 ALA A N 1
ATOM 1587 C CA . ALA A 1 219 ? 0.388 2.312 -8.645 1.00 87.56 219 ALA A CA 1
ATOM 1588 C C . ALA A 1 219 ? 0.346 1.079 -7.735 1.00 87.56 219 ALA A C 1
ATOM 1590 O O . ALA A 1 219 ? 0.780 0.004 -8.139 1.00 87.56 219 ALA A O 1
ATOM 1591 N N . LEU A 1 220 ? -0.214 1.202 -6.526 1.00 90.75 220 LEU A N 1
ATOM 1592 C CA . LEU A 1 220 ? -0.415 0.050 -5.650 1.00 90.75 220 LEU A CA 1
ATOM 1593 C C . LEU A 1 220 ? -1.331 -0.991 -6.310 1.00 90.75 220 LEU A C 1
ATOM 1595 O O . LEU A 1 220 ? -1.024 -2.178 -6.263 1.00 90.75 220 LEU A O 1
ATOM 1599 N N . ALA A 1 221 ? -2.414 -0.567 -6.965 1.00 91.50 221 ALA A N 1
ATOM 1600 C CA . ALA A 1 221 ? -3.284 -1.480 -7.704 1.00 91.50 221 ALA A CA 1
ATOM 1601 C C . ALA A 1 221 ? -2.531 -2.218 -8.817 1.00 91.50 221 ALA A C 1
ATOM 1603 O O . ALA A 1 221 ? -2.680 -3.430 -8.954 1.00 91.50 221 ALA A O 1
ATOM 1604 N N . GLU A 1 222 ? -1.700 -1.511 -9.583 1.00 90.75 222 GLU A N 1
ATOM 1605 C CA . GLU A 1 222 ? -0.895 -2.108 -10.648 1.00 90.75 222 GLU A CA 1
ATOM 1606 C C . GLU A 1 222 ? 0.122 -3.120 -10.105 1.00 90.75 222 GLU A C 1
ATOM 1608 O O . GLU A 1 222 ? 0.207 -4.235 -10.620 1.00 90.75 222 GLU A O 1
ATOM 1613 N N . LEU A 1 223 ? 0.833 -2.781 -9.025 1.00 91.31 223 LEU A N 1
ATOM 1614 C CA . LEU A 1 223 ? 1.771 -3.693 -8.365 1.00 91.31 223 LEU A CA 1
ATOM 1615 C C . LEU A 1 223 ? 1.063 -4.955 -7.859 1.00 91.31 223 LEU A C 1
ATOM 1617 O O . LEU A 1 223 ? 1.541 -6.064 -8.091 1.00 91.31 223 LEU A O 1
ATOM 1621 N N . LEU A 1 224 ? -0.105 -4.811 -7.230 1.00 92.06 224 LEU A N 1
ATOM 1622 C CA . LEU A 1 224 ? -0.894 -5.953 -6.766 1.00 92.06 224 LEU A CA 1
ATOM 1623 C C . LEU A 1 224 ? -1.399 -6.817 -7.932 1.00 92.06 224 LEU A C 1
ATOM 1625 O O . LEU A 1 224 ? -1.358 -8.041 -7.843 1.00 92.06 224 LEU A O 1
ATOM 1629 N N . LEU A 1 225 ? -1.798 -6.213 -9.055 1.00 90.81 225 LEU A N 1
ATOM 1630 C CA . LEU A 1 225 ? -2.167 -6.956 -10.265 1.00 90.81 225 LEU A CA 1
ATOM 1631 C C . LEU A 1 225 ? -0.969 -7.687 -10.889 1.00 90.81 225 LEU A C 1
ATOM 1633 O O . LEU A 1 225 ? -1.119 -8.804 -11.384 1.00 90.81 225 LEU A O 1
ATOM 1637 N N . LEU A 1 226 ? 0.224 -7.084 -10.885 1.00 89.94 226 LEU A N 1
ATOM 1638 C CA . LEU A 1 226 ? 1.455 -7.752 -11.318 1.00 89.94 226 LEU A CA 1
ATOM 1639 C C . LEU A 1 226 ? 1.802 -8.926 -10.399 1.00 89.94 226 LEU A C 1
ATOM 1641 O O . LEU A 1 226 ? 2.243 -9.966 -10.891 1.00 89.94 226 LEU A O 1
ATOM 1645 N N . HIS A 1 227 ? 1.579 -8.776 -9.091 1.00 90.69 227 HIS A N 1
ATOM 1646 C CA . HIS A 1 227 ? 1.786 -9.835 -8.105 1.00 90.69 227 HIS A CA 1
ATOM 1647 C C . HIS A 1 227 ? 0.858 -11.022 -8.344 1.00 90.69 227 HIS A C 1
ATOM 1649 O O . HIS A 1 227 ? 1.319 -12.150 -8.475 1.00 90.69 227 HIS A O 1
ATOM 1655 N N . GLU A 1 228 ? -0.440 -10.769 -8.508 1.00 89.31 228 GLU A N 1
ATOM 1656 C CA . GLU A 1 228 ? -1.435 -11.813 -8.792 1.00 89.31 228 GLU A CA 1
ATOM 1657 C C . GLU A 1 228 ? -1.173 -12.552 -10.106 1.00 89.31 228 GLU A C 1
ATOM 1659 O O . GLU A 1 228 ? -1.515 -13.724 -10.248 1.00 89.31 228 GLU A O 1
ATOM 1664 N N . ARG A 1 229 ? -0.535 -11.879 -11.069 1.00 90.56 229 ARG A N 1
ATOM 1665 C CA . ARG A 1 229 ? -0.099 -12.476 -12.337 1.00 90.56 229 ARG A CA 1
ATOM 1666 C C . ARG A 1 229 ? 1.240 -13.214 -12.233 1.00 90.56 229 ARG A C 1
ATOM 1668 O O . ARG A 1 229 ? 1.722 -13.697 -13.253 1.00 90.56 229 ARG A O 1
ATOM 1675 N N . GLY A 1 230 ? 1.865 -13.259 -11.054 1.00 88.19 230 GLY A N 1
ATOM 1676 C CA . GLY A 1 230 ? 3.182 -13.866 -10.844 1.00 88.19 230 GLY A CA 1
ATOM 1677 C C . GLY A 1 230 ? 4.324 -13.131 -11.553 1.00 88.19 230 GLY A C 1
ATOM 1678 O O . GLY A 1 230 ? 5.361 -13.726 -11.819 1.00 88.19 230 GLY A O 1
ATOM 1679 N N . ARG A 1 231 ? 4.138 -11.850 -11.904 1.00 88.56 231 ARG A N 1
ATOM 1680 C CA . ARG A 1 231 ? 5.120 -11.050 -12.662 1.00 88.56 231 ARG A CA 1
ATOM 1681 C C . ARG A 1 231 ? 5.897 -10.064 -11.800 1.00 88.56 231 ARG A C 1
ATOM 1683 O O . ARG A 1 231 ? 6.954 -9.618 -12.228 1.00 88.56 231 ARG A O 1
ATOM 1690 N N . LEU A 1 232 ? 5.396 -9.710 -10.615 1.00 88.75 232 LEU A N 1
ATOM 1691 C CA . LEU A 1 232 ? 6.025 -8.677 -9.789 1.00 88.75 232 LEU A CA 1
ATOM 1692 C C . LEU A 1 232 ? 7.418 -9.084 -9.293 1.00 88.75 232 LEU A C 1
ATOM 1694 O O . LEU A 1 232 ? 8.367 -8.341 -9.516 1.00 88.75 232 LEU A O 1
ATOM 1698 N N . LEU A 1 233 ? 7.551 -10.246 -8.646 1.00 87.75 233 LEU A N 1
ATOM 1699 C CA . LEU A 1 233 ? 8.838 -10.683 -8.096 1.00 87.75 233 LEU A CA 1
ATOM 1700 C C . LEU A 1 233 ? 9.933 -10.832 -9.163 1.00 87.75 233 LEU A C 1
ATOM 1702 O O . LEU A 1 233 ? 10.997 -10.262 -8.937 1.00 87.75 233 LEU A O 1
ATOM 1706 N N . PRO A 1 234 ? 9.689 -11.477 -10.324 1.00 85.69 234 PRO A N 1
ATOM 1707 C CA . PRO A 1 234 ? 10.673 -11.499 -11.405 1.00 85.69 234 PRO A CA 1
ATOM 1708 C C . PRO A 1 234 ? 11.138 -10.095 -11.808 1.00 85.69 234 PRO A C 1
ATOM 1710 O O . PRO A 1 234 ? 12.331 -9.827 -11.834 1.00 85.69 234 PRO A O 1
ATOM 1713 N N . LEU A 1 235 ? 10.208 -9.149 -11.994 1.00 85.62 235 LEU A N 1
ATOM 1714 C CA . LEU A 1 235 ? 10.554 -7.767 -12.352 1.00 85.62 235 LEU A CA 1
ATOM 1715 C C . LEU A 1 235 ? 11.383 -7.058 -11.269 1.00 85.62 235 LEU A C 1
ATOM 1717 O O . LEU A 1 235 ? 12.260 -6.253 -11.587 1.00 85.62 235 LEU A O 1
ATOM 1721 N N . VAL A 1 236 ? 11.102 -7.327 -9.991 1.00 87.62 236 VAL A N 1
ATOM 1722 C CA . VAL A 1 236 ? 11.873 -6.779 -8.867 1.00 87.62 236 VAL A CA 1
ATOM 1723 C C . VAL A 1 236 ? 13.270 -7.395 -8.825 1.00 87.62 236 VAL A C 1
ATOM 1725 O O . VAL A 1 236 ? 14.242 -6.657 -8.684 1.00 87.62 236 VAL A O 1
ATOM 1728 N N . GLN A 1 237 ? 13.386 -8.713 -8.985 1.00 86.06 237 GLN A N 1
ATOM 1729 C CA . GLN A 1 237 ? 14.664 -9.430 -9.012 1.00 86.06 237 GLN A CA 1
ATOM 1730 C C . GLN A 1 237 ? 15.539 -8.960 -10.176 1.00 86.06 237 GLN A C 1
ATOM 1732 O O . GLN A 1 237 ? 16.689 -8.581 -9.951 1.00 86.06 237 GLN A O 1
ATOM 1737 N N . ASP A 1 238 ? 14.968 -8.867 -11.379 1.00 84.12 238 ASP A N 1
ATOM 1738 C CA . ASP A 1 238 ? 15.641 -8.324 -12.559 1.00 84.12 238 ASP A CA 1
ATOM 1739 C C . ASP A 1 238 ? 16.144 -6.907 -12.279 1.00 84.12 238 ASP A C 1
ATOM 1741 O O . ASP A 1 238 ? 17.297 -6.572 -12.542 1.00 84.12 238 ASP A O 1
ATOM 1745 N N . ARG A 1 239 ? 15.305 -6.057 -11.674 1.00 87.44 239 ARG A N 1
ATOM 1746 C CA . ARG A 1 239 ? 15.702 -4.687 -11.344 1.00 87.44 239 ARG A CA 1
ATOM 1747 C C . ARG A 1 239 ? 16.825 -4.628 -10.308 1.00 87.44 239 ARG A C 1
ATOM 1749 O O . ARG A 1 239 ? 17.686 -3.758 -10.438 1.00 87.44 239 ARG A O 1
ATOM 1756 N N . LEU A 1 240 ? 16.799 -5.490 -9.294 1.00 85.88 240 LEU A N 1
ATOM 1757 C CA . LEU A 1 240 ? 17.823 -5.562 -8.248 1.00 85.88 240 LEU A CA 1
ATOM 1758 C C . LEU A 1 240 ? 19.155 -6.118 -8.771 1.00 85.88 240 LEU A C 1
ATOM 1760 O O . LEU A 1 240 ? 20.208 -5.756 -8.251 1.00 85.88 240 LEU A O 1
ATOM 1764 N N . ALA A 1 241 ? 19.123 -6.948 -9.816 1.00 86.25 241 ALA A N 1
ATOM 1765 C CA . ALA A 1 241 ? 20.323 -7.447 -10.481 1.00 86.25 241 ALA A CA 1
ATOM 1766 C C . ALA A 1 241 ? 21.052 -6.363 -11.301 1.00 86.25 241 ALA A C 1
ATOM 1768 O O . ALA A 1 241 ? 22.255 -6.476 -11.544 1.00 86.25 241 ALA A O 1
ATOM 1769 N N . LEU A 1 242 ? 20.346 -5.303 -11.712 1.00 84.69 242 LEU A N 1
ATOM 1770 C CA . LEU A 1 242 ? 20.894 -4.212 -12.517 1.00 84.69 242 LEU A CA 1
ATOM 1771 C C . LEU A 1 242 ? 21.430 -3.065 -11.653 1.00 84.69 242 LEU A C 1
ATOM 1773 O O . LEU A 1 242 ? 20.753 -2.562 -10.753 1.00 84.69 242 LEU A O 1
ATOM 1777 N N . SER A 1 243 ? 22.609 -2.553 -12.012 1.00 87.50 243 SER A N 1
ATOM 1778 C CA . SER A 1 243 ? 23.068 -1.250 -11.526 1.00 87.50 243 SER A CA 1
ATOM 1779 C C . SER A 1 243 ? 22.149 -0.126 -12.017 1.00 87.50 243 SER A C 1
ATOM 1781 O O . SER A 1 243 ? 21.416 -0.276 -12.999 1.00 87.50 243 SER A O 1
ATOM 1783 N N . ASP A 1 244 ? 22.200 1.038 -11.370 1.00 83.88 244 ASP A N 1
ATOM 1784 C CA . ASP A 1 244 ? 21.387 2.183 -11.792 1.00 83.88 244 ASP A CA 1
ATOM 1785 C C . ASP A 1 244 ? 21.686 2.622 -13.230 1.00 83.88 244 ASP A C 1
ATOM 1787 O O . ASP A 1 244 ? 20.763 2.970 -13.966 1.00 83.88 244 ASP A O 1
ATOM 1791 N N . GLU A 1 245 ? 22.946 2.554 -13.668 1.00 86.94 245 GLU A N 1
ATOM 1792 C CA . GLU A 1 245 ? 23.312 2.881 -15.050 1.00 86.94 245 GLU A CA 1
ATOM 1793 C C . GLU A 1 245 ? 22.821 1.829 -16.048 1.00 86.94 245 GLU A C 1
ATOM 1795 O O . GLU A 1 245 ? 22.279 2.186 -17.096 1.00 86.94 245 GLU A O 1
ATOM 1800 N N . GLN A 1 246 ? 22.908 0.538 -15.704 1.00 86.00 246 GLN A N 1
ATOM 1801 C CA . GLN A 1 246 ? 22.331 -0.532 -16.524 1.00 86.00 246 GLN A CA 1
ATOM 1802 C C . GLN A 1 246 ? 20.812 -0.380 -16.642 1.00 86.00 246 GLN A C 1
ATOM 1804 O O . GLN A 1 246 ? 20.258 -0.479 -17.736 1.00 86.00 246 GLN A O 1
ATOM 1809 N N . HIS A 1 247 ? 20.135 -0.065 -15.537 1.00 84.19 247 HIS A N 1
ATOM 1810 C CA . HIS A 1 247 ? 18.699 0.167 -15.539 1.00 84.19 247 HIS A CA 1
ATOM 1811 C C . HIS A 1 247 ? 18.313 1.402 -16.369 1.00 84.19 247 HIS A C 1
ATOM 1813 O O . HIS A 1 247 ? 17.379 1.336 -17.170 1.00 84.19 247 HIS A O 1
ATOM 1819 N N . LYS A 1 248 ? 19.036 2.525 -16.238 1.00 85.12 248 LYS A N 1
ATOM 1820 C CA . LYS A 1 248 ? 18.818 3.727 -17.065 1.00 85.12 248 LYS A CA 1
ATOM 1821 C C . LYS A 1 248 ? 19.007 3.432 -18.552 1.00 85.12 248 LYS A C 1
ATOM 1823 O O . LYS A 1 248 ? 18.194 3.892 -19.357 1.00 85.12 248 LYS A O 1
ATOM 1828 N N . ALA A 1 249 ? 20.048 2.676 -18.907 1.00 82.50 249 ALA A N 1
ATOM 1829 C CA . ALA A 1 249 ? 20.307 2.252 -20.280 1.00 82.50 249 ALA A CA 1
ATOM 1830 C C . ALA A 1 249 ? 19.168 1.367 -20.810 1.00 82.50 249 ALA A C 1
ATOM 1832 O O . ALA A 1 249 ? 18.630 1.643 -21.881 1.00 82.50 249 ALA A O 1
ATOM 1833 N N . TRP A 1 250 ? 18.721 0.386 -20.021 1.00 82.31 250 TRP A N 1
ATOM 1834 C CA . TRP A 1 250 ? 17.588 -0.472 -20.367 1.00 82.31 250 TRP A CA 1
ATOM 1835 C C . TRP A 1 250 ? 16.289 0.320 -20.568 1.00 82.31 250 TRP A C 1
ATOM 1837 O O . TRP A 1 250 ? 15.650 0.191 -21.610 1.00 82.31 250 TRP A O 1
ATOM 1847 N N . ARG A 1 251 ? 15.936 1.230 -19.646 1.00 83.62 251 ARG A N 1
ATOM 1848 C CA . ARG A 1 251 ? 14.747 2.096 -19.789 1.00 83.62 251 ARG A CA 1
ATOM 1849 C C . ARG A 1 251 ? 14.841 3.047 -20.980 1.00 83.62 251 ARG A C 1
ATOM 1851 O O . ARG A 1 251 ? 13.810 3.430 -21.530 1.00 83.62 251 ARG A O 1
ATOM 1858 N N . ARG A 1 252 ? 16.046 3.486 -21.359 1.00 84.06 252 ARG A N 1
ATOM 1859 C CA . ARG A 1 252 ? 16.253 4.289 -22.571 1.00 84.06 252 ARG A CA 1
ATOM 1860 C C . ARG A 1 252 ? 15.973 3.450 -23.818 1.00 84.06 252 ARG A C 1
ATOM 1862 O O . ARG A 1 252 ? 15.158 3.878 -24.627 1.00 84.06 252 ARG A O 1
ATOM 1869 N N . ALA A 1 253 ? 16.559 2.257 -23.907 1.00 79.19 253 ALA A N 1
ATOM 1870 C CA . ALA A 1 253 ? 16.337 1.335 -25.019 1.00 79.19 253 ALA A CA 1
ATOM 1871 C C . ALA A 1 253 ? 14.853 0.949 -25.159 1.00 79.19 253 ALA A C 1
ATOM 1873 O O . ALA A 1 253 ? 14.303 0.992 -26.253 1.00 79.19 253 ALA A O 1
ATOM 1874 N N . GLU A 1 254 ? 14.175 0.649 -24.047 1.00 80.06 254 GLU A N 1
ATOM 1875 C CA . GLU A 1 254 ? 12.735 0.362 -24.028 1.00 80.06 254 GLU A CA 1
ATOM 1876 C C . GLU A 1 254 ? 11.911 1.522 -24.611 1.00 80.06 254 GLU A C 1
ATOM 1878 O O . GLU A 1 254 ? 11.063 1.311 -25.478 1.00 80.06 254 GLU A O 1
ATOM 1883 N N . ARG A 1 255 ? 12.193 2.767 -24.196 1.00 82.31 255 ARG A N 1
ATOM 1884 C CA . ARG A 1 255 ? 11.525 3.951 -24.762 1.00 82.31 255 ARG A CA 1
ATOM 1885 C C . ARG A 1 255 ? 11.801 4.104 -26.253 1.00 82.31 255 ARG A C 1
ATOM 1887 O O . ARG A 1 255 ? 10.876 4.395 -27.002 1.00 82.31 255 ARG A O 1
ATOM 1894 N N . GLU A 1 256 ? 13.042 3.913 -26.690 1.00 81.00 256 GLU A N 1
ATOM 1895 C CA . GLU A 1 256 ? 13.415 4.004 -28.107 1.00 81.00 256 GLU A CA 1
ATOM 1896 C C . GLU A 1 256 ? 12.657 2.979 -28.965 1.00 81.00 256 GLU A C 1
ATOM 1898 O O . GLU A 1 256 ? 12.145 3.346 -30.025 1.00 81.00 256 GLU A O 1
ATOM 1903 N N . ILE A 1 257 ? 12.493 1.744 -28.473 1.00 77.38 257 ILE A N 1
ATOM 1904 C CA . ILE A 1 257 ? 11.699 0.687 -29.125 1.00 77.38 257 ILE A CA 1
ATOM 1905 C C . ILE A 1 257 ? 10.228 1.089 -29.220 1.00 77.38 257 ILE A C 1
ATOM 1907 O O . ILE A 1 257 ? 9.649 1.027 -30.304 1.00 77.38 257 ILE A O 1
ATOM 1911 N N . VAL A 1 258 ? 9.624 1.541 -28.115 1.00 78.12 258 VAL A N 1
ATOM 1912 C CA . VAL A 1 258 ? 8.218 1.979 -28.105 1.00 78.12 258 VAL A CA 1
ATOM 1913 C C . VAL A 1 258 ? 8.011 3.150 -29.063 1.00 78.12 258 VAL A C 1
ATOM 1915 O O . VAL A 1 258 ? 7.081 3.126 -29.863 1.00 78.12 258 VAL A O 1
ATOM 1918 N N . HIS A 1 259 ? 8.895 4.150 -29.048 1.00 80.56 259 HIS A N 1
ATOM 1919 C CA . HIS A 1 259 ? 8.811 5.283 -29.969 1.00 80.56 259 HIS A CA 1
ATOM 1920 C C . HIS A 1 259 ? 8.954 4.859 -31.431 1.00 80.56 259 HIS A C 1
ATOM 1922 O O . HIS A 1 259 ? 8.249 5.388 -32.287 1.00 80.56 259 HIS A O 1
ATOM 1928 N N . ALA A 1 260 ? 9.843 3.915 -31.737 1.00 77.19 260 ALA A N 1
ATOM 1929 C CA . ALA A 1 260 ? 9.968 3.393 -33.089 1.00 77.19 260 ALA A CA 1
ATOM 1930 C C . ALA A 1 260 ? 8.736 2.599 -33.521 1.00 77.19 260 ALA A C 1
ATOM 1932 O O . ALA A 1 260 ? 8.294 2.753 -34.656 1.00 77.19 260 ALA A O 1
ATOM 1933 N N . TRP A 1 261 ? 8.148 1.813 -32.617 1.00 76.62 261 TRP A N 1
ATOM 1934 C CA . TRP A 1 261 ? 6.913 1.085 -32.885 1.00 76.62 261 TRP A CA 1
ATOM 1935 C C . TRP A 1 261 ? 5.728 2.030 -33.112 1.00 76.62 261 TRP A C 1
ATOM 1937 O O . TRP A 1 261 ? 4.987 1.858 -34.073 1.00 76.62 261 TRP A O 1
ATOM 1947 N N . LEU A 1 262 ? 5.596 3.091 -32.310 1.00 80.06 262 LEU A N 1
ATOM 1948 C CA . LEU A 1 262 ? 4.584 4.127 -32.528 1.00 80.06 262 LEU A CA 1
ATOM 1949 C C . LEU A 1 262 ? 4.776 4.820 -33.884 1.00 80.06 262 LEU A C 1
ATOM 1951 O O . LEU A 1 262 ? 3.830 4.878 -34.665 1.00 80.06 262 LEU A O 1
ATOM 1955 N N . ARG A 1 263 ? 6.007 5.234 -34.224 1.00 79.25 263 ARG A N 1
ATOM 1956 C CA . ARG A 1 263 ? 6.315 5.801 -35.551 1.00 79.25 263 ARG A CA 1
ATOM 1957 C C . ARG A 1 263 ? 5.977 4.831 -36.683 1.00 79.25 263 ARG A C 1
ATOM 1959 O O . ARG A 1 263 ? 5.466 5.260 -37.711 1.00 79.25 263 ARG A O 1
ATOM 1966 N N . ALA A 1 264 ? 6.220 3.535 -36.490 1.00 73.25 264 ALA A N 1
ATOM 1967 C CA . ALA A 1 264 ? 5.876 2.499 -37.460 1.00 73.25 264 ALA A CA 1
ATOM 1968 C C . ALA A 1 264 ? 4.372 2.387 -37.720 1.00 73.25 264 ALA A C 1
ATOM 1970 O O . ALA A 1 264 ? 3.963 2.064 -38.832 1.00 73.25 264 ALA A O 1
ATOM 1971 N N . LEU A 1 265 ? 3.566 2.677 -36.700 1.00 75.81 265 LEU A N 1
ATOM 1972 C CA . LEU A 1 265 ? 2.109 2.720 -36.772 1.00 75.81 265 LEU A CA 1
ATOM 1973 C C . LEU A 1 265 ? 1.572 4.085 -37.241 1.00 75.81 265 LEU A C 1
ATOM 1975 O O . LEU A 1 265 ? 0.360 4.274 -37.267 1.00 75.81 265 LEU A O 1
ATOM 1979 N N . GLY A 1 266 ? 2.444 5.042 -37.586 1.00 78.75 266 GLY A N 1
ATOM 1980 C CA . GLY A 1 266 ? 2.047 6.415 -37.918 1.00 78.75 266 GLY A CA 1
ATOM 1981 C C . GLY A 1 266 ? 1.562 7.226 -36.709 1.00 78.75 266 GLY A C 1
ATOM 1982 O O . GLY A 1 266 ? 0.881 8.234 -36.873 1.00 78.75 266 GLY A O 1
ATOM 1983 N N . LEU A 1 267 ? 1.890 6.789 -35.490 1.00 78.31 267 LEU A N 1
ATOM 1984 C CA . LEU A 1 267 ? 1.531 7.455 -34.242 1.00 78.31 267 LEU A CA 1
ATOM 1985 C C . LEU A 1 267 ? 2.732 8.249 -33.712 1.00 78.31 267 LEU A C 1
ATOM 1987 O O . LEU A 1 267 ? 3.826 7.709 -33.534 1.00 78.31 267 LEU A O 1
ATOM 1991 N N . HIS A 1 268 ? 2.530 9.527 -33.401 1.00 78.44 268 HIS A N 1
ATOM 1992 C CA . HIS A 1 268 ? 3.507 10.307 -32.642 1.00 78.44 268 HIS A CA 1
ATOM 1993 C C . HIS A 1 268 ? 3.214 10.194 -31.146 1.00 78.44 268 HIS A C 1
ATOM 1995 O O . HIS A 1 268 ? 2.061 10.221 -30.720 1.00 78.44 268 HIS A O 1
ATOM 2001 N N . ALA A 1 269 ? 4.269 10.092 -30.333 1.00 69.25 269 ALA A N 1
ATOM 2002 C CA . ALA A 1 269 ? 4.133 10.018 -28.877 1.00 69.25 269 ALA A CA 1
ATOM 2003 C C . ALA A 1 269 ? 3.502 11.284 -28.268 1.00 69.25 269 ALA A C 1
ATOM 2005 O O . ALA A 1 269 ? 2.938 11.218 -27.180 1.00 69.25 269 ALA A O 1
ATOM 2006 N N . ASP A 1 270 ? 3.548 12.399 -28.999 1.00 77.50 270 ASP A N 1
ATOM 2007 C CA . ASP A 1 270 ? 3.033 13.699 -28.566 1.00 77.50 270 ASP A CA 1
ATOM 2008 C C . ASP A 1 270 ? 1.527 13.865 -28.855 1.00 77.50 270 ASP A C 1
ATOM 2010 O O . ASP A 1 270 ? 0.959 14.923 -28.606 1.00 77.50 270 ASP A O 1
ATOM 2014 N N . GLY A 1 271 ? 0.862 12.831 -29.388 1.00 63.31 271 GLY A N 1
ATOM 2015 C CA . GLY A 1 271 ? -0.584 12.828 -29.635 1.00 63.31 271 GLY A CA 1
ATOM 2016 C C . GLY A 1 271 ? -1.038 13.575 -30.893 1.00 63.31 271 GLY A C 1
ATOM 2017 O O . GLY A 1 271 ? -2.214 13.498 -31.238 1.00 63.31 271 GLY A O 1
ATOM 2018 N N . ASN A 1 272 ? -0.134 14.238 -31.618 1.00 62.84 272 ASN A N 1
ATOM 2019 C CA . ASN A 1 272 ? -0.453 14.828 -32.917 1.00 62.84 272 ASN A CA 1
ATOM 2020 C C . ASN A 1 272 ? -0.456 13.743 -34.000 1.00 62.84 272 ASN A C 1
ATOM 2022 O O . ASN A 1 272 ? 0.584 13.161 -34.315 1.00 62.84 272 ASN A O 1
ATOM 2026 N N . THR A 1 273 ? -1.622 13.469 -34.584 1.00 58.34 273 THR A N 1
ATOM 2027 C CA . THR A 1 273 ? -1.705 12.699 -35.826 1.00 58.34 273 THR A CA 1
ATOM 2028 C C . THR A 1 273 ? -1.092 13.536 -36.937 1.00 58.34 273 THR A C 1
ATOM 2030 O O . THR A 1 273 ? -1.534 14.654 -37.190 1.00 58.34 273 THR A O 1
ATOM 2033 N N . ALA A 1 274 ? -0.039 13.023 -37.572 1.00 57.25 274 ALA A N 1
ATOM 2034 C CA . ALA A 1 274 ? 0.495 13.654 -38.765 1.00 57.25 274 ALA A CA 1
ATOM 2035 C C . ALA A 1 274 ? -0.568 13.557 -39.862 1.00 57.25 274 ALA A C 1
ATOM 2037 O O . ALA A 1 274 ? -0.938 12.456 -40.279 1.00 57.25 274 ALA A O 1
ATOM 2038 N N . ASP A 1 275 ? -1.081 14.708 -40.287 1.00 56.72 275 ASP A N 1
ATOM 2039 C CA . ASP A 1 275 ? -1.989 14.794 -41.418 1.00 56.72 275 ASP A CA 1
ATOM 2040 C C . ASP A 1 275 ? -1.276 14.293 -42.676 1.00 56.72 275 ASP A C 1
ATOM 2042 O O . ASP A 1 275 ? -0.326 14.894 -43.168 1.00 56.72 275 ASP A O 1
ATOM 2046 N N . GLY A 1 276 ? -1.756 13.143 -43.149 1.00 64.25 276 GLY A N 1
ATOM 2047 C CA . GLY A 1 276 ? -1.817 12.739 -44.546 1.00 64.25 276 GLY A CA 1
ATOM 2048 C C . GLY A 1 276 ? -0.552 12.885 -45.391 1.00 64.25 276 GLY A C 1
ATOM 2049 O O . GLY A 1 276 ? -0.310 13.927 -45.989 1.00 64.25 276 GLY A O 1
ATOM 2050 N N . GLY A 1 277 ? 0.107 11.751 -45.643 1.00 58.69 277 GLY A N 1
ATOM 2051 C CA . GLY A 1 277 ? 0.672 11.505 -46.970 1.00 58.69 277 GLY A CA 1
ATOM 2052 C C . GLY A 1 277 ? 2.068 10.901 -47.001 1.00 58.69 277 GLY A C 1
ATOM 2053 O O . GLY A 1 277 ? 3.055 11.620 -47.081 1.00 58.69 277 GLY A O 1
ATOM 2054 N N . GLY A 1 278 ? 2.130 9.572 -47.114 1.00 56.22 278 GLY A N 1
ATOM 2055 C CA . GLY A 1 278 ? 3.159 8.929 -47.935 1.00 56.22 278 GLY A CA 1
ATOM 2056 C C . GLY A 1 278 ? 4.209 8.080 -47.214 1.00 56.22 278 GLY A C 1
ATOM 2057 O O . GLY A 1 278 ? 4.847 8.505 -46.262 1.00 56.22 278 GLY A O 1
ATOM 2058 N N . ALA A 1 279 ? 4.414 6.889 -47.785 1.00 49.97 279 ALA A N 1
ATOM 2059 C CA . ALA A 1 279 ? 5.477 5.906 -47.556 1.00 49.97 279 ALA A CA 1
ATOM 2060 C C . ALA A 1 279 ? 5.471 5.127 -46.223 1.00 49.97 279 ALA A C 1
ATOM 2062 O O . ALA A 1 279 ? 6.344 5.254 -45.366 1.00 49.97 279 ALA A O 1
ATOM 2063 N N . ALA A 1 280 ? 4.536 4.176 -46.142 1.00 62.38 280 ALA A N 1
ATOM 2064 C CA . ALA A 1 280 ? 4.739 2.930 -45.409 1.00 62.38 280 ALA A CA 1
ATOM 2065 C C . ALA A 1 280 ? 5.932 2.143 -46.000 1.00 62.38 280 ALA A C 1
ATOM 2067 O O . ALA A 1 280 ? 6.095 2.133 -47.217 1.00 62.38 280 ALA A O 1
ATOM 2068 N N . LEU A 1 281 ? 6.689 1.444 -45.135 1.00 52.59 281 LEU A N 1
ATOM 2069 C CA . LEU A 1 281 ? 7.759 0.447 -45.407 1.00 52.59 281 LEU A CA 1
ATOM 2070 C C . LEU A 1 281 ? 9.257 0.770 -45.131 1.00 52.59 281 LEU A C 1
ATOM 2072 O O . LEU A 1 281 ? 10.103 -0.013 -45.554 1.00 52.59 281 LEU A O 1
ATOM 2076 N N . PRO A 1 282 ? 9.629 1.749 -44.280 1.00 58.41 282 PRO A N 1
ATOM 2077 C CA . PRO A 1 282 ? 10.916 1.702 -43.551 1.00 58.41 282 PRO A CA 1
ATOM 2078 C C . PRO A 1 282 ? 10.792 1.104 -42.138 1.00 58.41 282 PRO A C 1
ATOM 2080 O O . PRO A 1 282 ? 11.782 0.810 -41.470 1.00 58.41 282 PRO A O 1
ATOM 2083 N N . ALA A 1 283 ? 9.565 0.941 -41.647 1.00 64.88 283 ALA A N 1
ATOM 2084 C CA . ALA A 1 283 ? 9.339 0.802 -40.218 1.00 64.88 283 ALA A CA 1
ATOM 2085 C C . ALA A 1 283 ? 9.512 -0.624 -39.670 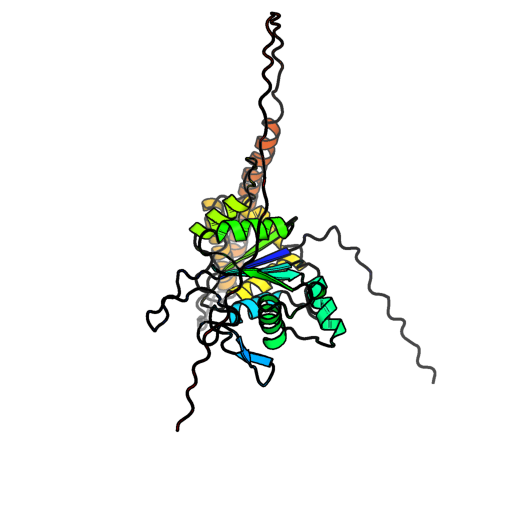1.00 64.88 283 ALA A C 1
ATOM 2087 O O . ALA A 1 283 ? 9.939 -0.795 -38.532 1.00 64.88 283 ALA A O 1
ATOM 2088 N N . ALA A 1 284 ? 9.246 -1.652 -40.481 1.00 68.06 284 ALA A N 1
ATOM 2089 C CA . ALA A 1 284 ? 9.436 -3.043 -40.066 1.00 68.06 284 ALA A CA 1
ATOM 2090 C C . ALA A 1 284 ? 10.924 -3.392 -39.880 1.00 68.06 284 ALA A C 1
ATOM 2092 O O . ALA A 1 284 ? 11.279 -4.051 -38.906 1.00 68.06 284 ALA A O 1
ATOM 2093 N N . ALA A 1 285 ? 11.794 -2.905 -40.773 1.00 74.69 285 ALA A N 1
ATOM 2094 C CA . ALA A 1 285 ? 13.239 -3.102 -40.670 1.00 74.69 285 ALA A CA 1
ATOM 2095 C C . ALA A 1 285 ? 13.822 -2.392 -39.438 1.00 74.69 285 ALA A C 1
ATOM 2097 O O . ALA A 1 285 ? 14.636 -2.972 -38.724 1.00 74.69 285 ALA A O 1
ATOM 2098 N N . GLU A 1 286 ? 13.354 -1.176 -39.138 1.00 71.69 286 GLU A N 1
ATOM 2099 C CA . GLU A 1 286 ? 13.792 -0.439 -37.949 1.00 71.69 286 GLU A CA 1
ATOM 2100 C C . GLU A 1 286 ? 13.297 -1.088 -36.648 1.00 71.69 286 GLU A C 1
ATOM 2102 O O . GLU A 1 286 ? 14.068 -1.232 -35.700 1.00 71.69 286 GLU A O 1
ATOM 2107 N N . VAL A 1 287 ? 12.044 -1.562 -36.606 1.00 69.00 287 VAL A N 1
ATOM 2108 C CA . VAL A 1 287 ? 11.528 -2.331 -35.459 1.00 69.00 287 VAL A CA 1
ATOM 2109 C C . VAL A 1 287 ? 12.326 -3.623 -35.271 1.00 69.00 287 VAL A C 1
ATOM 2111 O O . VAL A 1 287 ? 12.732 -3.918 -34.150 1.00 69.00 287 VAL A O 1
ATOM 2114 N N . ALA A 1 288 ? 12.617 -4.367 -36.343 1.00 76.88 288 ALA A N 1
ATOM 2115 C CA . ALA A 1 288 ? 13.436 -5.576 -36.268 1.00 76.88 288 ALA A CA 1
ATOM 2116 C C . ALA A 1 288 ? 14.857 -5.281 -35.753 1.00 76.88 288 ALA A C 1
ATOM 2118 O O . ALA A 1 288 ? 15.341 -5.975 -34.860 1.00 76.88 288 ALA A O 1
ATOM 2119 N N . ARG A 1 289 ? 15.496 -4.208 -36.243 1.00 79.88 289 ARG A N 1
ATOM 2120 C CA . ARG A 1 289 ? 16.819 -3.757 -35.783 1.00 79.88 289 ARG A CA 1
ATOM 2121 C C . ARG A 1 289 ? 16.818 -3.406 -34.295 1.00 79.88 289 ARG A C 1
ATOM 2123 O O . ARG A 1 289 ? 17.751 -3.762 -33.579 1.00 79.88 289 ARG A O 1
ATOM 2130 N N . LEU A 1 290 ? 15.774 -2.727 -33.819 1.00 72.31 290 LEU A N 1
ATOM 2131 C CA . LEU A 1 290 ? 15.634 -2.352 -32.412 1.00 72.31 290 LEU A CA 1
ATOM 2132 C C . LEU A 1 290 ? 15.328 -3.551 -31.511 1.00 72.31 290 LEU A C 1
ATOM 2134 O O . LEU A 1 290 ? 15.861 -3.618 -30.406 1.00 72.31 290 LEU A O 1
ATOM 2138 N N . LEU A 1 291 ? 14.533 -4.516 -31.980 1.00 77.06 291 LEU A N 1
ATOM 2139 C CA . LEU A 1 291 ? 14.316 -5.780 -31.273 1.00 77.06 291 LEU A CA 1
ATOM 2140 C C . LEU A 1 291 ? 15.612 -6.590 -31.160 1.00 77.06 291 LEU A C 1
ATOM 2142 O O . LEU A 1 291 ? 15.886 -7.139 -30.095 1.00 77.06 291 LEU A O 1
ATOM 2146 N N . GLU A 1 292 ? 16.435 -6.621 -32.211 1.00 82.00 292 GLU A N 1
ATOM 2147 C CA . GLU A 1 292 ? 17.734 -7.299 -32.171 1.00 82.00 292 GLU A CA 1
ATOM 2148 C C . GLU A 1 292 ? 18.715 -6.583 -31.232 1.00 82.00 292 GLU A C 1
ATOM 2150 O O . GLU A 1 292 ? 19.356 -7.219 -30.398 1.00 82.00 292 GLU A O 1
ATOM 2155 N N . ALA A 1 293 ? 18.764 -5.246 -31.270 1.00 74.06 293 ALA A N 1
ATOM 2156 C CA . ALA A 1 293 ? 19.545 -4.456 -30.317 1.00 74.06 293 ALA A CA 1
ATOM 2157 C C . ALA A 1 293 ? 19.079 -4.673 -28.864 1.00 74.06 293 ALA A C 1
ATOM 2159 O O . ALA A 1 293 ? 19.905 -4.763 -27.954 1.00 74.06 293 ALA A O 1
ATOM 2160 N N . HIS A 1 294 ? 17.766 -4.803 -28.641 1.00 74.56 294 HIS A N 1
ATOM 2161 C CA . HIS A 1 294 ? 17.202 -5.128 -27.332 1.00 74.56 294 HIS A CA 1
ATOM 2162 C C . HIS A 1 294 ? 17.604 -6.528 -26.873 1.00 74.56 294 HIS A C 1
ATOM 2164 O O . HIS A 1 294 ? 18.041 -6.694 -25.738 1.00 74.56 294 HIS A O 1
ATOM 2170 N N . ARG A 1 295 ? 17.515 -7.526 -27.759 1.00 80.12 295 ARG A N 1
ATOM 2171 C CA . ARG A 1 295 ? 17.942 -8.900 -27.479 1.00 80.12 295 ARG A CA 1
ATOM 2172 C C . ARG A 1 295 ? 19.430 -8.956 -27.131 1.00 80.12 295 ARG A C 1
ATOM 2174 O O . ARG A 1 295 ? 19.785 -9.565 -26.128 1.00 80.12 295 ARG A O 1
ATOM 2181 N N . ALA A 1 296 ? 20.280 -8.267 -27.891 1.00 77.00 296 ALA A N 1
ATOM 2182 C CA . ALA A 1 296 ? 21.710 -8.173 -27.603 1.00 77.00 296 ALA A CA 1
ATOM 2183 C C . ALA A 1 296 ? 21.988 -7.485 -26.252 1.00 77.00 296 ALA A C 1
ATOM 2185 O O . ALA A 1 296 ? 22.888 -7.896 -25.518 1.00 77.00 296 ALA A O 1
ATOM 2186 N N . LEU A 1 297 ? 21.209 -6.459 -25.886 1.00 72.44 297 LEU A N 1
ATOM 2187 C CA . LEU A 1 297 ? 21.292 -5.842 -24.560 1.00 72.44 297 LEU A CA 1
ATOM 2188 C C . LEU A 1 297 ? 20.910 -6.838 -23.457 1.00 72.44 297 LEU A C 1
ATOM 2190 O O . LEU A 1 297 ? 21.652 -6.952 -22.486 1.00 72.44 297 LEU A O 1
ATOM 2194 N N . LEU A 1 298 ? 19.803 -7.570 -23.616 1.00 73.31 298 LEU A N 1
ATOM 2195 C CA . LEU A 1 298 ? 19.368 -8.588 -22.654 1.00 73.31 298 LEU A CA 1
ATOM 2196 C C . LEU A 1 298 ? 20.435 -9.673 -22.470 1.00 73.31 298 LEU A C 1
ATOM 2198 O O . LEU A 1 298 ? 20.825 -9.936 -21.339 1.00 73.31 298 LEU A O 1
ATOM 2202 N N . GLN A 1 299 ? 21.013 -10.189 -23.558 1.00 82.12 299 GLN A N 1
ATOM 2203 C CA . GLN A 1 299 ? 22.104 -11.170 -23.499 1.00 82.12 299 GLN A CA 1
ATOM 2204 C C . GLN A 1 299 ? 23.338 -10.642 -22.751 1.00 82.12 299 GLN A C 1
ATOM 2206 O O . GLN A 1 299 ? 23.964 -11.365 -21.977 1.00 82.12 299 GLN A O 1
ATOM 2211 N N . ARG A 1 300 ? 23.698 -9.364 -22.936 1.00 75.44 300 ARG A N 1
ATOM 2212 C CA . ARG A 1 300 ? 24.813 -8.741 -22.197 1.00 75.44 300 ARG A CA 1
ATOM 2213 C C . ARG A 1 300 ? 24.507 -8.584 -20.710 1.00 75.44 300 ARG A C 1
ATOM 2215 O O . ARG A 1 300 ? 25.416 -8.716 -19.893 1.00 75.44 300 ARG A O 1
ATOM 2222 N N . LEU A 1 301 ? 23.259 -8.274 -20.363 1.00 68.56 301 LEU A N 1
ATOM 2223 C CA . LEU A 1 301 ? 22.820 -8.172 -18.972 1.00 68.56 301 LEU A CA 1
ATOM 2224 C C . LEU A 1 301 ? 22.780 -9.551 -18.303 1.00 68.56 301 LEU A C 1
ATOM 2226 O O . LEU A 1 301 ? 23.271 -9.679 -17.185 1.00 68.56 301 LEU A O 1
ATOM 2230 N N . GLU A 1 302 ? 22.303 -10.581 -19.004 1.00 75.81 302 GLU A N 1
ATOM 2231 C CA . GLU A 1 302 ? 22.339 -11.979 -18.556 1.00 75.81 302 GLU A CA 1
ATOM 2232 C C . GLU A 1 302 ? 23.777 -12.453 -18.320 1.00 75.81 302 GLU A C 1
ATOM 2234 O O . GLU A 1 302 ? 24.083 -12.972 -17.248 1.00 75.81 302 GLU A O 1
ATOM 2239 N N . ALA A 1 303 ? 24.694 -12.197 -19.260 1.00 77.50 303 ALA A N 1
ATOM 2240 C CA . ALA A 1 303 ? 26.108 -12.539 -19.099 1.00 77.50 303 ALA A CA 1
ATOM 2241 C C . ALA A 1 303 ? 26.748 -11.817 -17.896 1.00 77.50 303 ALA A C 1
ATOM 2243 O O . ALA A 1 303 ? 27.487 -12.425 -17.122 1.00 77.50 303 ALA A O 1
ATOM 2244 N N . ALA A 1 304 ? 26.428 -10.534 -17.691 1.00 68.81 304 ALA A N 1
ATOM 2245 C CA . ALA A 1 304 ? 26.906 -9.768 -16.540 1.00 68.81 304 ALA A CA 1
ATOM 2246 C C . ALA A 1 304 ? 26.308 -10.253 -15.203 1.00 68.81 304 ALA A C 1
ATOM 2248 O O . ALA A 1 304 ? 26.992 -10.219 -14.179 1.00 68.81 304 ALA A O 1
ATOM 2249 N N . GLY A 1 305 ? 25.052 -10.713 -15.207 1.00 64.88 305 GLY A N 1
ATOM 2250 C CA . GLY A 1 305 ? 24.381 -11.302 -14.045 1.00 64.88 305 GLY A CA 1
ATOM 2251 C C . GLY A 1 305 ? 24.917 -12.692 -13.692 1.00 64.88 305 GLY A C 1
ATOM 2252 O O . GLY A 1 305 ? 25.187 -12.968 -12.524 1.00 64.88 305 GLY A O 1
ATOM 2253 N N . SER A 1 306 ? 25.168 -13.538 -14.696 1.00 62.50 306 SER A N 1
ATOM 2254 C CA . SER A 1 306 ? 25.726 -14.885 -14.514 1.00 62.50 306 SER A CA 1
ATOM 2255 C C . SER A 1 306 ? 27.135 -14.857 -13.909 1.00 62.50 306 SER A C 1
ATOM 2257 O O . SER A 1 306 ? 27.479 -15.729 -13.114 1.00 62.50 306 SER A O 1
ATOM 2259 N N . LEU A 1 307 ? 27.929 -13.822 -14.211 1.00 53.62 307 LEU A N 1
ATOM 2260 C CA . LEU A 1 307 ? 29.239 -13.600 -13.586 1.00 53.62 307 LEU A CA 1
ATOM 2261 C C . LEU A 1 307 ? 29.139 -13.304 -12.078 1.00 53.62 307 LEU A C 1
ATOM 2263 O O . LEU A 1 307 ? 30.052 -13.644 -11.330 1.00 53.62 307 LEU A O 1
ATOM 2267 N N . ARG A 1 308 ? 28.035 -12.706 -11.607 1.00 51.88 308 ARG A N 1
ATOM 2268 C CA . ARG A 1 308 ? 27.813 -12.457 -10.171 1.00 51.88 308 ARG A CA 1
ATOM 2269 C C . ARG A 1 308 ? 27.309 -13.687 -9.423 1.00 51.88 308 ARG A C 1
ATOM 2271 O O . ARG A 1 308 ? 27.714 -13.880 -8.281 1.00 51.88 308 ARG A O 1
ATOM 2278 N N . ALA A 1 309 ? 26.473 -14.513 -10.054 1.00 51.69 309 ALA A N 1
ATOM 2279 C CA . ALA A 1 309 ? 26.029 -15.776 -9.462 1.00 51.69 309 ALA A CA 1
ATOM 2280 C C . ALA A 1 309 ? 27.223 -16.710 -9.189 1.00 51.69 309 ALA A C 1
ATOM 2282 O O . ALA A 1 309 ? 27.335 -17.241 -8.090 1.00 51.69 309 ALA A O 1
ATOM 2283 N N . GLY A 1 310 ? 28.175 -16.800 -10.127 1.00 48.69 310 GLY A N 1
ATOM 2284 C CA . GLY A 1 310 ? 29.407 -17.573 -9.929 1.00 48.69 310 GLY A CA 1
ATOM 2285 C C . GLY A 1 310 ? 30.374 -16.975 -8.897 1.00 48.69 310 GLY A C 1
ATOM 2286 O O . GLY A 1 310 ? 31.053 -17.716 -8.198 1.00 48.69 310 GLY A O 1
ATOM 2287 N N . ALA A 1 311 ? 30.426 -15.647 -8.743 1.00 46.75 311 ALA A N 1
ATOM 2288 C CA . ALA A 1 311 ? 31.326 -15.003 -7.779 1.00 46.75 311 ALA A CA 1
ATOM 2289 C C . ALA A 1 311 ? 30.910 -15.210 -6.308 1.00 46.75 311 ALA A C 1
ATOM 2291 O O . ALA A 1 311 ? 31.776 -15.252 -5.437 1.00 46.75 311 ALA A O 1
ATOM 2292 N N . ASN A 1 312 ? 29.611 -15.366 -6.024 1.00 45.56 312 ASN A N 1
ATOM 2293 C CA . ASN A 1 312 ? 29.128 -15.637 -4.664 1.00 45.56 312 ASN A CA 1
ATOM 2294 C C . ASN A 1 312 ? 29.347 -17.092 -4.220 1.00 45.56 312 ASN A C 1
ATOM 2296 O O . ASN A 1 312 ? 29.454 -17.339 -3.022 1.00 45.56 312 ASN A O 1
ATOM 2300 N N . GLU A 1 313 ? 29.449 -18.048 -5.146 1.00 49.19 313 GLU A N 1
ATOM 2301 C CA . GLU A 1 313 ? 29.705 -19.455 -4.802 1.00 49.19 313 GLU A CA 1
ATOM 2302 C C . GLU A 1 313 ? 31.188 -19.734 -4.500 1.00 49.19 313 GLU A C 1
ATOM 2304 O O . GLU A 1 313 ? 31.500 -20.614 -3.702 1.00 49.19 313 GLU A O 1
ATOM 2309 N N . VAL A 1 314 ? 32.115 -18.943 -5.053 1.00 48.66 314 VAL A N 1
ATOM 2310 C CA . VAL A 1 314 ? 33.567 -19.129 -4.846 1.00 48.66 314 VAL A CA 1
ATOM 2311 C C . VAL A 1 314 ? 34.051 -18.574 -3.490 1.00 48.66 314 VAL A C 1
ATOM 2313 O O . VAL A 1 314 ? 35.130 -18.928 -3.027 1.00 48.66 314 VAL A O 1
ATOM 2316 N N . GLY A 1 315 ? 33.249 -17.752 -2.802 1.00 44.50 315 GLY A N 1
ATOM 2317 C CA . GLY A 1 315 ? 33.607 -17.150 -1.507 1.00 44.50 315 GLY A CA 1
ATOM 2318 C C . GLY A 1 315 ? 33.314 -17.999 -0.261 1.00 44.50 315 GLY A C 1
ATOM 2319 O O . GLY A 1 315 ? 33.669 -17.582 0.837 1.00 44.50 315 GLY A O 1
ATOM 2320 N N . ALA A 1 316 ? 32.670 -19.162 -0.398 1.00 46.31 316 ALA A N 1
ATOM 2321 C CA . ALA A 1 316 ? 32.225 -19.988 0.733 1.00 46.31 316 ALA A CA 1
ATOM 2322 C C . ALA A 1 316 ? 33.108 -21.229 1.003 1.00 46.31 316 ALA A C 1
ATOM 2324 O O . ALA A 1 316 ? 32.702 -22.111 1.754 1.00 46.31 316 ALA A O 1
ATOM 2325 N N . GLY A 1 317 ? 34.292 -21.325 0.384 1.00 48.34 317 GLY A N 1
ATOM 2326 C CA . GLY A 1 317 ? 35.051 -22.581 0.301 1.00 48.34 317 GLY A CA 1
ATOM 2327 C C . GLY A 1 317 ? 36.534 -22.530 0.671 1.00 48.34 317 GLY A C 1
ATOM 2328 O O . GLY A 1 317 ? 37.285 -23.339 0.138 1.00 48.34 317 GLY A O 1
ATOM 2329 N N . SER A 1 318 ? 36.987 -21.620 1.539 1.00 46.12 318 SER A N 1
ATOM 2330 C CA . SER A 1 318 ? 38.382 -21.637 2.017 1.00 46.12 318 SER A CA 1
ATOM 2331 C C . SER A 1 318 ? 38.506 -21.282 3.502 1.00 46.12 318 SER A C 1
ATOM 2333 O O . SER A 1 318 ? 39.053 -20.243 3.863 1.00 46.12 318 SER A O 1
ATOM 2335 N N . GLU A 1 319 ? 38.005 -22.161 4.368 1.00 47.66 319 GLU A N 1
ATOM 2336 C CA . GLU A 1 319 ? 38.565 -22.344 5.711 1.00 47.66 319 GLU A CA 1
ATOM 2337 C C . GLU A 1 319 ? 39.384 -23.642 5.680 1.00 47.66 319 GLU A C 1
ATOM 2339 O O . GLU A 1 319 ? 38.913 -24.713 6.0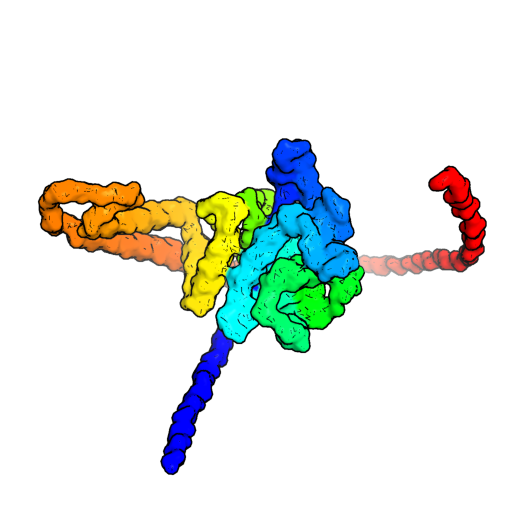57 1.00 47.66 319 GLU A O 1
ATOM 2344 N N . GLU A 1 320 ? 40.605 -23.563 5.141 1.00 48.75 320 GLU A N 1
ATOM 2345 C CA . GLU A 1 320 ? 41.624 -24.578 5.404 1.00 48.75 320 GLU A CA 1
ATOM 2346 C C . GLU A 1 320 ? 42.217 -24.313 6.786 1.00 48.75 320 GLU A C 1
ATOM 2348 O O . GLU A 1 320 ? 42.649 -23.203 7.108 1.00 48.75 320 GLU A O 1
ATOM 2353 N N . GLY A 1 321 ? 42.163 -25.354 7.613 1.00 50.44 321 GLY A N 1
ATOM 2354 C CA . GLY A 1 321 ? 42.541 -25.329 9.011 1.00 50.44 321 GLY A CA 1
ATOM 2355 C C . GLY A 1 321 ? 44.001 -24.964 9.240 1.00 50.44 321 GLY A C 1
ATOM 2356 O O . GLY A 1 321 ? 44.910 -25.407 8.540 1.00 50.44 321 GLY A O 1
ATOM 2357 N N . THR A 1 322 ? 44.218 -24.199 10.301 1.00 44.00 322 THR A N 1
ATOM 2358 C CA . THR A 1 322 ? 45.511 -24.113 10.971 1.00 44.00 322 THR A CA 1
ATOM 2359 C C . THR A 1 322 ? 45.315 -24.671 12.377 1.00 44.00 322 THR A C 1
ATOM 2361 O O . THR A 1 322 ? 44.800 -23.996 13.266 1.00 44.00 322 THR A O 1
ATOM 2364 N N . GLU A 1 323 ? 45.647 -25.951 12.544 1.00 52.94 323 GLU A N 1
ATOM 2365 C CA . GLU A 1 323 ? 45.941 -26.537 13.849 1.00 52.94 323 GLU A CA 1
ATOM 2366 C C . GLU A 1 323 ? 47.279 -25.968 14.321 1.00 52.94 323 GLU A C 1
ATOM 2368 O O . GLU A 1 323 ? 48.294 -26.174 13.663 1.00 52.94 323 GLU A O 1
ATOM 2373 N N . GLU A 1 324 ? 47.308 -25.310 15.477 1.00 47.28 324 GLU A N 1
ATOM 2374 C CA . GLU A 1 324 ? 48.513 -25.312 16.301 1.00 47.28 324 GLU A CA 1
ATOM 2375 C C . GLU A 1 324 ? 48.157 -25.249 17.788 1.00 47.28 324 GLU A C 1
ATOM 2377 O O . GLU A 1 324 ? 47.303 -24.486 18.243 1.00 47.28 324 GLU A O 1
ATOM 2382 N N . ALA A 1 325 ? 48.800 -26.154 18.518 1.00 49.56 325 ALA A N 1
ATOM 2383 C CA . ALA A 1 325 ? 48.623 -26.439 19.924 1.00 49.56 325 ALA A CA 1
ATOM 2384 C C . ALA A 1 325 ? 49.263 -25.369 20.820 1.00 49.56 325 ALA A C 1
ATOM 2386 O O . ALA A 1 325 ? 50.293 -24.786 20.492 1.00 49.56 325 ALA A O 1
ATOM 2387 N N . GLY A 1 326 ? 48.694 -25.186 22.011 1.00 43.44 326 GLY A N 1
ATOM 2388 C CA . GLY A 1 326 ? 49.275 -24.359 23.063 1.00 43.44 326 GLY A CA 1
ATOM 2389 C C . GLY A 1 326 ? 48.637 -24.654 24.414 1.00 43.44 326 GLY A C 1
ATOM 2390 O O . GLY A 1 326 ? 47.668 -24.012 24.809 1.00 43.44 326 GLY A O 1
ATOM 2391 N N . GLU A 1 327 ? 49.178 -25.656 25.104 1.00 42.94 327 GLU A N 1
ATOM 2392 C CA . GLU A 1 327 ? 48.937 -25.937 26.518 1.00 42.94 327 GLU A CA 1
ATOM 2393 C C . GLU A 1 327 ? 49.369 -24.757 27.405 1.00 42.94 327 GLU A C 1
ATOM 2395 O O . GLU A 1 327 ? 50.390 -24.117 27.150 1.00 42.94 327 GLU A O 1
ATOM 2400 N N . GLY A 1 328 ? 48.677 -24.543 28.527 1.00 35.06 328 GLY A N 1
ATOM 2401 C CA . GLY A 1 328 ? 49.316 -23.927 29.689 1.00 35.06 328 GLY A CA 1
ATOM 2402 C C . GLY A 1 328 ? 48.389 -23.216 30.680 1.00 35.06 328 GLY A C 1
ATOM 2403 O O . GLY A 1 328 ? 47.352 -22.698 30.296 1.00 35.06 328 GLY A O 1
ATOM 2404 N N . PRO A 1 329 ? 48.732 -23.190 31.976 1.00 41.84 329 PRO A N 1
ATOM 2405 C CA . PRO A 1 329 ? 47.794 -23.432 33.068 1.00 41.84 329 PRO A CA 1
ATOM 2406 C C . PRO A 1 329 ? 47.663 -22.269 34.070 1.00 41.84 329 PRO A C 1
ATOM 2408 O O . PRO A 1 329 ? 48.559 -21.449 34.231 1.00 41.84 329 PRO A O 1
ATOM 2411 N N . GLY A 1 330 ? 46.602 -22.326 34.883 1.00 37.31 330 GLY A N 1
ATOM 2412 C CA . GLY A 1 330 ? 46.698 -21.996 36.309 1.00 37.31 330 GLY A CA 1
ATOM 2413 C C . GLY A 1 330 ? 46.033 -20.704 36.796 1.00 37.31 330 GLY A C 1
ATOM 2414 O O . GLY A 1 330 ? 46.451 -19.602 36.471 1.00 37.31 330 GLY A O 1
ATOM 2415 N N . GLY A 1 331 ? 45.124 -20.862 37.767 1.00 35.81 331 GLY A N 1
ATOM 2416 C CA . GLY A 1 331 ? 45.227 -20.070 38.997 1.00 35.81 331 GLY A CA 1
ATOM 2417 C C . GLY A 1 331 ? 44.009 -19.267 39.469 1.00 35.81 331 GLY A C 1
ATOM 2418 O O . GLY A 1 331 ? 43.776 -18.156 39.023 1.00 35.81 331 GLY A O 1
ATOM 2419 N N . ARG A 1 332 ? 43.424 -19.777 40.565 1.00 39.53 332 ARG A N 1
ATOM 2420 C CA . ARG A 1 332 ? 42.946 -19.052 41.769 1.00 39.53 332 ARG A CA 1
ATOM 2421 C C . ARG A 1 332 ? 41.562 -18.375 41.778 1.00 39.53 332 ARG A C 1
ATOM 2423 O O . ARG A 1 332 ? 41.356 -17.265 41.317 1.00 39.53 332 ARG A O 1
ATOM 2430 N N . GLN A 1 333 ? 40.663 -19.069 42.485 1.00 42.12 333 GLN A N 1
ATOM 2431 C CA . GLN A 1 333 ? 39.910 -18.648 43.684 1.00 42.12 333 GLN A CA 1
ATOM 2432 C C . GLN A 1 333 ? 39.744 -17.142 43.969 1.00 42.12 333 GLN A C 1
ATOM 2434 O O . GLN A 1 333 ? 40.714 -16.428 44.206 1.00 42.12 333 GLN A O 1
ATOM 2439 N N . GLY A 1 334 ? 38.486 -16.734 44.162 1.00 37.84 334 GLY A N 1
ATOM 2440 C CA . GLY A 1 334 ? 38.117 -15.454 44.767 1.00 37.84 334 GLY A CA 1
ATOM 2441 C C . GLY A 1 334 ? 36.622 -15.367 45.069 1.00 37.84 334 GLY A C 1
ATOM 2442 O O . GLY A 1 334 ? 35.855 -14.809 44.298 1.00 37.84 334 GLY A O 1
ATOM 2443 N N . SER A 1 335 ? 36.212 -15.953 46.193 1.00 44.06 335 SER A N 1
ATOM 2444 C CA . SER A 1 335 ? 34.885 -15.810 46.802 1.00 44.06 335 SER A CA 1
ATOM 2445 C C . SER A 1 335 ? 34.704 -14.400 47.375 1.00 44.06 335 SER A C 1
ATOM 2447 O O . SER A 1 335 ? 35.526 -13.986 48.189 1.00 44.06 335 SER A O 1
ATOM 2449 N N . ALA A 1 336 ? 33.584 -13.728 47.092 1.00 39.16 336 ALA A N 1
ATOM 2450 C CA . ALA A 1 336 ? 33.045 -12.713 47.999 1.00 39.16 336 ALA A CA 1
ATOM 2451 C C . ALA A 1 336 ? 31.523 -12.561 47.859 1.00 39.16 336 ALA A C 1
ATOM 2453 O O . ALA A 1 336 ? 30.986 -12.176 46.825 1.00 39.16 336 ALA A O 1
ATOM 2454 N N . ARG A 1 337 ? 30.852 -12.882 48.966 1.00 41.00 337 ARG A N 1
ATOM 2455 C CA . ARG A 1 337 ? 29.458 -12.583 49.299 1.00 41.00 337 ARG A CA 1
ATOM 2456 C C . ARG A 1 337 ? 29.256 -11.072 49.476 1.00 41.00 337 ARG A C 1
ATOM 2458 O O . ARG A 1 337 ? 30.134 -10.399 50.001 1.00 41.00 337 ARG A O 1
ATOM 2465 N N . GLY A 1 338 ? 28.048 -10.590 49.193 1.00 34.81 338 GLY A N 1
ATOM 2466 C CA . GLY A 1 338 ? 27.548 -9.282 49.640 1.00 34.81 338 GLY A CA 1
ATOM 2467 C C . GLY A 1 338 ? 26.144 -9.044 49.081 1.00 34.81 338 GLY A C 1
ATOM 2468 O O . GLY A 1 338 ? 25.999 -8.686 47.925 1.00 34.81 338 GLY A O 1
ATOM 2469 N N . ALA A 1 339 ? 25.101 -9.532 49.752 1.00 35.75 339 ALA A N 1
ATOM 2470 C CA . ALA A 1 339 ? 24.312 -8.781 50.735 1.00 35.75 339 ALA A CA 1
ATOM 2471 C C . ALA A 1 339 ? 23.309 -7.802 50.085 1.00 35.75 339 ALA A C 1
ATOM 2473 O O . ALA A 1 339 ? 23.648 -6.697 49.677 1.00 35.75 339 ALA A O 1
ATOM 2474 N N . LEU A 1 340 ? 22.044 -8.240 50.044 1.00 45.66 340 LEU A N 1
ATOM 2475 C CA . LEU A 1 340 ? 20.856 -7.386 49.953 1.00 45.66 340 LEU A CA 1
ATOM 2476 C C . LEU A 1 340 ? 20.773 -6.483 51.192 1.00 45.66 340 LEU A C 1
ATOM 2478 O O . LEU A 1 340 ? 21.185 -6.907 52.276 1.00 45.66 340 LEU A O 1
ATOM 2482 N N . PRO A 1 341 ? 20.119 -5.316 51.080 1.00 54.56 341 PRO A N 1
ATOM 2483 C CA . PRO A 1 341 ? 18.995 -5.132 51.995 1.00 54.56 341 PRO A CA 1
ATOM 2484 C C . PRO A 1 341 ? 17.760 -4.415 51.418 1.00 54.56 341 PRO A C 1
ATOM 2486 O O . PRO A 1 341 ? 17.841 -3.457 50.660 1.00 54.56 341 PRO A O 1
ATOM 2489 N N . HIS A 1 342 ? 16.621 -4.888 51.930 1.00 35.69 342 HIS A N 1
ATOM 2490 C CA . HIS A 1 342 ? 15.452 -4.140 52.404 1.00 35.69 342 HIS A CA 1
ATOM 2491 C C . HIS A 1 342 ? 14.605 -3.275 51.450 1.00 35.69 342 HIS A C 1
ATOM 2493 O O . HIS A 1 342 ? 14.908 -2.130 51.134 1.00 35.69 342 HIS A O 1
ATOM 2499 N N . LYS A 1 343 ? 13.387 -3.786 51.202 1.00 41.03 343 LYS A N 1
ATOM 2500 C CA . LYS A 1 343 ? 12.150 -2.985 51.260 1.00 41.03 343 LYS A CA 1
ATOM 2501 C C . LYS A 1 343 ? 11.917 -2.494 52.700 1.00 41.03 343 LYS A C 1
ATOM 2503 O O . LYS A 1 343 ? 12.281 -3.207 53.640 1.00 41.03 343 LYS A O 1
ATOM 2508 N N . PRO A 1 344 ? 11.208 -1.367 52.868 1.00 50.25 344 PRO A N 1
ATOM 2509 C CA . PRO A 1 344 ? 9.891 -1.510 53.483 1.00 50.25 344 PRO A CA 1
ATOM 2510 C C . PRO A 1 344 ? 8.777 -0.693 52.814 1.00 50.25 344 PRO A C 1
ATOM 2512 O O . PRO A 1 344 ? 8.984 0.280 52.093 1.00 50.25 344 PRO A O 1
ATOM 2515 N N . GLU A 1 345 ? 7.573 -1.183 53.085 1.00 36.88 345 GLU A N 1
ATOM 2516 C CA . GLU A 1 345 ? 6.252 -0.612 52.853 1.00 36.88 345 GLU A CA 1
ATOM 2517 C C . GLU A 1 345 ? 6.086 0.791 53.466 1.00 36.88 345 GLU A C 1
ATOM 2519 O O . GLU A 1 345 ? 6.698 1.083 54.488 1.00 36.88 345 GLU A O 1
ATOM 2524 N N . ALA A 1 346 ? 5.177 1.612 52.917 1.00 33.38 346 ALA A N 1
ATOM 2525 C CA . ALA A 1 346 ? 3.987 2.086 53.649 1.00 33.38 346 ALA A CA 1
ATOM 2526 C C . ALA A 1 346 ? 3.206 3.215 52.932 1.00 33.38 346 ALA A C 1
ATOM 2528 O O . ALA A 1 346 ? 3.751 4.226 52.507 1.00 33.38 346 ALA A O 1
ATOM 2529 N N . ALA A 1 347 ? 1.881 3.028 52.941 1.00 34.81 347 ALA A N 1
ATOM 2530 C CA . ALA A 1 347 ? 0.832 4.004 53.270 1.00 34.81 347 ALA A CA 1
ATOM 2531 C C . ALA A 1 347 ? 0.488 5.201 52.343 1.00 34.81 347 ALA A C 1
ATOM 2533 O O . ALA A 1 347 ? 1.078 6.273 52.370 1.00 34.81 347 ALA A O 1
ATOM 2534 N N . ARG A 1 348 ? -0.654 5.034 51.652 1.00 39.66 348 ARG A N 1
ATOM 2535 C CA . ARG A 1 348 ? -1.894 5.852 51.738 1.00 39.66 348 ARG A CA 1
ATOM 2536 C C . ARG A 1 348 ? -1.814 7.263 52.375 1.00 39.66 348 ARG A C 1
ATOM 2538 O O . ARG A 1 348 ? -1.654 7.368 53.584 1.00 39.66 348 ARG A O 1
ATOM 2545 N N . ALA A 1 349 ? -2.246 8.283 51.618 1.00 36.62 349 ALA A N 1
ATOM 2546 C CA . ALA A 1 349 ? -3.103 9.403 52.078 1.00 36.62 349 ALA A CA 1
ATOM 2547 C C . ALA A 1 349 ? -3.679 10.182 50.865 1.00 36.62 349 ALA A C 1
ATOM 2549 O O . ALA A 1 349 ? -2.955 10.825 50.119 1.00 36.62 349 ALA A O 1
ATOM 2550 N N . ILE A 1 350 ? -4.944 9.977 50.481 1.00 38.41 350 ILE A N 1
ATOM 2551 C CA . ILE A 1 350 ? -6.091 10.893 50.682 1.00 38.41 350 ILE A CA 1
ATOM 2552 C C . ILE A 1 350 ? -5.758 12.401 50.641 1.00 38.41 350 ILE A C 1
ATOM 2554 O O . ILE A 1 350 ? -5.306 12.965 51.633 1.00 38.41 350 ILE A O 1
ATOM 2558 N N . ARG A 1 351 ? -6.220 13.103 49.589 1.00 38.00 351 ARG A N 1
ATOM 2559 C CA . ARG A 1 351 ? -6.875 14.419 49.756 1.00 38.00 351 ARG A CA 1
ATOM 2560 C C . ARG A 1 351 ? -7.870 14.744 48.632 1.00 38.00 351 ARG A C 1
ATOM 2562 O O . ARG A 1 351 ? -7.510 15.116 47.522 1.00 38.00 351 ARG A O 1
ATOM 2569 N N . LYS A 1 352 ? -9.159 14.647 48.977 1.00 39.66 352 LYS A N 1
ATOM 2570 C CA . LYS A 1 352 ? -10.275 15.359 48.333 1.00 39.66 352 LYS A CA 1
ATOM 2571 C C . LYS A 1 352 ? -10.143 16.864 48.607 1.00 39.66 352 LYS A C 1
ATOM 2573 O O . LYS A 1 352 ? -9.981 17.227 49.768 1.00 39.66 352 LYS A O 1
ATOM 2578 N N . LYS A 1 353 ? -10.345 17.706 47.585 1.00 35.91 353 LYS A N 1
ATOM 2579 C CA . LYS A 1 353 ? -11.211 18.917 47.567 1.00 35.91 353 LYS A CA 1
ATOM 2580 C C . LYS A 1 353 ? -10.735 19.909 46.498 1.00 35.91 353 LYS A C 1
ATOM 2582 O O . LYS A 1 353 ? -9.728 20.573 46.704 1.00 35.91 353 LYS A O 1
ATOM 2587 N N . LYS A 1 354 ? -11.569 20.155 45.482 1.00 40.72 354 LYS A N 1
ATOM 2588 C CA . LYS A 1 354 ? -12.160 21.491 45.268 1.00 40.72 354 LYS A CA 1
ATOM 2589 C C . LYS A 1 354 ? -13.323 21.415 44.273 1.00 40.72 354 LYS A C 1
ATOM 2591 O O . LYS A 1 354 ? -13.132 21.346 43.069 1.00 40.72 354 LYS A O 1
ATOM 2596 N N . ARG A 1 355 ? -14.543 21.448 44.816 1.00 42.31 355 ARG A N 1
ATOM 2597 C CA . ARG A 1 355 ? -15.719 22.001 44.135 1.00 42.31 355 ARG A CA 1
ATOM 2598 C C . ARG A 1 355 ? -15.634 23.529 44.257 1.00 42.31 355 ARG A C 1
ATOM 2600 O O . ARG A 1 355 ? -15.512 24.035 45.370 1.00 42.31 355 ARG A O 1
ATOM 2607 N N . ARG A 1 356 ? -15.726 24.232 43.133 1.00 42.03 356 ARG A N 1
ATOM 2608 C CA . ARG A 1 356 ? -16.324 25.571 42.973 1.00 42.03 356 ARG A CA 1
ATOM 2609 C C . ARG A 1 356 ? -17.152 25.436 41.687 1.00 42.03 356 ARG A C 1
ATOM 2611 O O . ARG A 1 356 ? -16.592 25.009 40.690 1.00 42.03 356 ARG A O 1
ATOM 2618 N N . ALA A 1 357 ? -18.482 25.407 41.722 1.00 41.88 357 ALA A N 1
ATOM 2619 C CA . ALA A 1 357 ? -19.408 26.495 42.038 1.00 41.88 357 ALA A CA 1
ATOM 2620 C C . ALA A 1 357 ? -19.206 27.701 41.110 1.00 41.88 357 ALA A C 1
ATOM 2622 O O . ALA A 1 357 ? -18.409 28.582 41.416 1.00 41.88 357 ALA A O 1
ATOM 2623 N N . THR A 1 358 ? -19.968 27.708 40.018 1.00 44.62 358 THR A N 1
ATOM 2624 C CA . THR A 1 358 ? -20.452 28.905 39.321 1.00 44.62 358 THR A CA 1
ATOM 2625 C C . THR A 1 358 ? -21.841 28.574 38.770 1.00 44.62 358 THR A C 1
ATOM 2627 O O . THR A 1 358 ? -21.989 27.947 37.727 1.00 44.62 358 THR A O 1
ATOM 2630 N N . GLN A 1 359 ? -22.858 28.920 39.560 1.00 40.94 359 GLN A N 1
ATOM 2631 C CA . GLN A 1 359 ? -24.173 29.320 39.066 1.00 40.94 359 GLN A CA 1
ATOM 2632 C C . GLN A 1 359 ? -24.102 30.822 38.755 1.00 40.94 359 GLN A C 1
ATOM 2634 O O . GLN A 1 359 ? -23.431 31.545 39.493 1.00 40.94 359 GLN A O 1
ATOM 2639 N N . GLY A 1 360 ? -24.821 31.265 37.720 1.00 46.84 360 GLY A N 1
ATOM 2640 C CA . GLY A 1 360 ? -25.186 32.670 37.513 1.00 46.84 360 GLY A CA 1
ATOM 2641 C C . GLY A 1 360 ? -24.781 33.257 36.160 1.00 46.84 360 GLY A C 1
ATOM 2642 O O . GLY A 1 360 ? -23.807 34.002 36.096 1.00 46.84 360 GLY A O 1
ATOM 2643 N N . ASN A 1 361 ? -25.491 32.906 35.084 1.00 44.34 361 ASN A N 1
ATOM 2644 C CA . ASN A 1 361 ? -26.486 33.772 34.426 1.00 44.34 361 ASN A CA 1
ATOM 2645 C C . ASN A 1 361 ? -27.209 33.009 33.315 1.00 44.34 361 ASN A C 1
ATOM 2647 O O . ASN A 1 361 ? -26.517 32.281 32.569 1.00 44.34 361 ASN A O 1
#

pLDDT: mean 73.14, std 18.67, range [33.38, 97.62]

Sequence (361 aa):
MKRKQRGSRPPRSNKPSSATLVHVLYLETAEDQRGSDGLRSPGVHLNERGRGPALCAACGGVADAWRGRLDNMQTALRMCCSEGALFRPSVAQFALVSPRAVIRYSLAEFGGWLSERGTKRATEAVVIGAALRAASGELPAASGVSHAPLEHTTAAGALAASLRGCGVSDLLLCVGGPSGVPRRWQERLAAALGGERGEPAPPLLGVSLRGGVQHSAPALAELLLLHERGRLLPLVQDRLALSDEQHKAWRRAEREIVHAWLRALGLHADGNTADGGGAALPAAAEVARLLEAHRALLQRLEAAGSLRAGANEVGAGSEEGTEEAGEGPGGRQGSARGALPHKPEAARAIRKKKRRATQGN

Secondary structure (DSSP, 8-state):
--------PPP-----SS---EEEEEE--GGG-B-TTS-B--S--TT-TTTS-EE-TTT--EE-TTGGGHHHHHHHHHHT--SSSSS-TTEEEEEEE-SSEEEEEEHHHHHHHHHHTT-----HHHHHHHHHHHHTT-S-GGGSEEEEE--TT-HHHHHHHHHHHHT--SEEEEEEBTTB--HHHHHHHHHHHS-SSSPPPPPP-------STTTHHHHHHHHHHHHHTT-HHHHHHHHHHS-HHHHHHHHHHHHHHHHHHHHHTT--TTS----S-----SHHHHHHHHHHHHHHHHHHHHHHHHHHHHHHHGGG---------------------------------------------